Protein AF-A0A424ICK7-F1 (afdb_monomer_lite)

Foldseek 3Di:
DDDDDDDDDDDDDDDDDDDDDDDDDDDDDDPDDDPPDPPPPPDDPDPPPVNDDFFEDLEAEACQALLVVLQQHHAALLNVLCQLQFHWDADLVGDTDTDPHHGQEYEHAHALVLGNVLVLCQDCPHPSVPPPLSVVNHCCNVPPDNDPVSSVVSNVSVVVVVVVVVVCVVVVVDDPVSSQVSSLVSLVVSLVSQVVSDDPPRYHYWSWYKAAQDPDWQALRWIKIKTKPHSPPDDSGDDHNVNPSFPVVVLVVQVVVVVVVIHIAIETELCQRNNCPNPDCAGPVRHGDDPVNVVSCCRHHVHYAQDDPVGGSAAACVRVVPDPPRD

Structure (mmCIF, N/CA/C/O backbone):
data_AF-A0A424ICK7-F1
#
_entry.id   AF-A0A424ICK7-F1
#
loop_
_atom_site.group_PDB
_atom_site.id
_atom_site.type_symbol
_atom_site.label_atom_id
_atom_site.label_alt_id
_atom_site.label_comp_id
_atom_site.label_asym_id
_atom_site.label_entity_id
_atom_site.label_seq_id
_atom_site.pdbx_PDB_ins_code
_atom_site.Cartn_x
_atom_site.Cartn_y
_atom_site.Cartn_z
_atom_site.occupancy
_atom_site.B_iso_or_equiv
_atom_site.auth_seq_id
_atom_site.auth_comp_id
_atom_site.auth_asym_id
_atom_site.auth_atom_id
_atom_site.pdbx_PDB_model_num
ATOM 1 N N . MET A 1 1 ? 65.323 -25.012 28.070 1.00 39.38 1 MET A N 1
ATOM 2 C CA . MET A 1 1 ? 65.270 -23.562 27.770 1.00 39.38 1 MET A CA 1
ATOM 3 C C . MET A 1 1 ? 63.864 -23.075 28.111 1.00 39.38 1 MET A C 1
ATOM 5 O O . MET A 1 1 ? 62.924 -23.820 27.885 1.00 39.38 1 MET A O 1
ATOM 9 N N . LYS A 1 2 ? 63.762 -21.932 28.795 1.00 36.44 2 LYS A N 1
ATOM 10 C CA . LYS A 1 2 ? 62.677 -21.495 29.701 1.00 36.44 2 LYS A CA 1
ATOM 11 C C . LYS A 1 2 ? 61.232 -21.611 29.167 1.00 36.44 2 LYS A C 1
ATOM 13 O O . LYS A 1 2 ? 60.912 -21.057 28.122 1.00 36.44 2 LYS A O 1
ATOM 18 N N . ILE A 1 3 ? 60.374 -22.240 29.975 1.00 38.91 3 ILE A N 1
ATOM 19 C CA . ILE A 1 3 ? 58.904 -22.230 29.898 1.00 38.91 3 ILE A CA 1
ATOM 20 C C . ILE A 1 3 ? 58.416 -20.848 30.365 1.00 38.91 3 ILE A C 1
ATOM 22 O O . ILE A 1 3 ? 58.808 -20.398 31.442 1.00 38.91 3 ILE A O 1
ATOM 26 N N . LYS A 1 4 ? 57.599 -20.154 29.563 1.00 41.22 4 LYS A N 1
ATOM 27 C CA . LYS A 1 4 ? 56.934 -18.901 29.960 1.00 41.22 4 LYS A CA 1
ATOM 28 C C . LYS A 1 4 ? 55.481 -19.200 30.340 1.00 41.22 4 LYS A C 1
ATOM 30 O O . LYS A 1 4 ? 54.669 -19.502 29.474 1.00 41.22 4 LYS A O 1
ATOM 35 N N . ASN A 1 5 ? 55.188 -19.103 31.636 1.00 39.94 5 ASN A N 1
ATOM 36 C CA . ASN A 1 5 ? 53.834 -19.024 32.182 1.00 39.94 5 ASN A CA 1
ATOM 37 C C . ASN A 1 5 ? 53.220 -17.668 31.810 1.00 39.94 5 ASN A C 1
ATOM 39 O O . ASN A 1 5 ? 53.749 -16.635 32.219 1.00 39.94 5 ASN A O 1
ATOM 43 N N . ASN A 1 6 ? 52.090 -17.671 31.105 1.00 42.38 6 ASN A N 1
ATOM 44 C CA . ASN A 1 6 ? 51.217 -16.503 31.026 1.00 42.38 6 ASN A CA 1
ATOM 45 C C . ASN A 1 6 ? 50.204 -16.588 32.172 1.00 42.38 6 ASN A C 1
ATOM 47 O O . ASN A 1 6 ? 49.378 -17.496 32.229 1.00 42.38 6 ASN A O 1
ATOM 51 N N . LEU A 1 7 ? 50.342 -15.662 33.117 1.00 40.91 7 LEU A N 1
ATOM 52 C CA . LEU A 1 7 ? 49.515 -15.515 34.306 1.00 40.91 7 LEU A CA 1
ATOM 53 C C . LEU A 1 7 ? 48.157 -14.911 33.907 1.00 40.91 7 LEU A C 1
ATOM 55 O O . LEU A 1 7 ? 48.094 -13.777 33.440 1.00 40.91 7 LEU A O 1
ATOM 59 N N . LEU A 1 8 ? 47.083 -15.679 34.087 1.00 36.16 8 LEU A N 1
ATOM 60 C CA . LEU A 1 8 ? 45.698 -15.229 33.956 1.00 36.16 8 LEU A CA 1
ATOM 61 C C . LEU A 1 8 ? 45.340 -14.384 35.192 1.00 36.16 8 LEU A C 1
ATOM 63 O O . LEU A 1 8 ? 45.237 -14.917 36.296 1.00 36.16 8 LEU A O 1
ATOM 67 N N . VAL A 1 9 ? 45.177 -13.071 35.024 1.00 37.75 9 VAL A N 1
ATOM 68 C CA . VAL A 1 9 ? 44.693 -12.173 36.084 1.00 37.75 9 VAL A CA 1
ATOM 69 C C . VAL A 1 9 ? 43.166 -12.175 36.056 1.00 37.75 9 VAL A C 1
ATOM 71 O O . VAL A 1 9 ? 42.555 -11.657 35.125 1.00 37.75 9 VAL A O 1
ATOM 74 N N . VAL A 1 10 ? 42.551 -12.776 37.074 1.00 36.19 10 VAL A N 1
ATOM 75 C CA . VAL A 1 10 ? 41.107 -12.711 37.328 1.00 36.19 10 VAL A CA 1
ATOM 76 C C . VAL A 1 10 ? 40.825 -11.425 38.103 1.00 36.19 10 VAL A C 1
ATOM 78 O O . VAL A 1 10 ? 41.270 -11.275 39.239 1.00 36.19 10 VAL A O 1
ATOM 81 N N . PHE A 1 11 ? 40.102 -10.488 37.490 1.00 36.91 11 PHE A N 1
ATOM 82 C CA . PHE A 1 11 ? 39.589 -9.300 38.172 1.00 36.91 11 PHE A CA 1
ATOM 83 C C . PHE A 1 11 ? 38.277 -9.661 38.881 1.00 36.91 11 PHE A C 1
ATOM 85 O O . PHE A 1 11 ? 37.274 -9.956 38.235 1.00 36.91 11 PHE A O 1
ATOM 92 N N . VAL A 1 12 ? 38.293 -9.647 40.213 1.00 37.44 12 VAL A N 1
ATOM 93 C CA . VAL A 1 12 ? 37.092 -9.747 41.052 1.00 37.44 12 VAL A CA 1
ATOM 94 C C . VAL A 1 12 ? 36.591 -8.325 41.298 1.00 37.44 12 VAL A C 1
ATOM 96 O O . VAL A 1 12 ? 37.220 -7.562 42.028 1.00 37.44 12 VAL A O 1
ATOM 99 N N . LEU A 1 13 ? 35.479 -7.953 40.664 1.00 36.75 13 LEU A N 1
ATOM 100 C CA . LEU A 1 13 ? 34.773 -6.700 40.933 1.00 36.75 13 LEU A CA 1
ATOM 101 C C . LEU A 1 13 ? 33.793 -6.917 42.091 1.00 36.75 13 LEU A C 1
ATOM 103 O O . LEU A 1 13 ? 32.803 -7.634 41.964 1.00 36.75 13 LEU A O 1
ATOM 107 N N . ILE A 1 14 ? 34.101 -6.300 43.230 1.00 39.59 14 ILE A N 1
ATOM 108 C CA . ILE A 1 14 ? 33.223 -6.200 44.397 1.00 39.59 14 ILE A CA 1
ATOM 109 C C . ILE A 1 14 ? 32.261 -5.039 44.136 1.00 39.59 14 ILE A C 1
ATOM 111 O O . ILE A 1 14 ? 32.692 -3.890 44.053 1.00 39.59 14 ILE A O 1
ATOM 115 N N . VAL A 1 15 ? 30.966 -5.326 44.003 1.00 42.22 15 VAL A N 1
ATOM 116 C CA . VAL A 1 15 ? 29.931 -4.290 43.903 1.00 42.22 15 VAL A CA 1
ATOM 117 C C . VAL A 1 15 ? 29.523 -3.891 45.320 1.00 42.22 15 VAL A C 1
ATOM 119 O O . VAL A 1 15 ? 28.854 -4.646 46.023 1.00 42.22 15 VAL A O 1
ATOM 122 N N . ALA A 1 16 ? 29.968 -2.713 45.756 1.00 37.50 16 ALA A N 1
ATOM 123 C CA . ALA A 1 16 ? 29.470 -2.057 46.956 1.00 37.50 16 ALA A CA 1
ATOM 124 C C . ALA A 1 16 ? 28.160 -1.329 46.613 1.00 37.50 16 ALA A C 1
ATOM 126 O O . ALA A 1 16 ? 28.131 -0.458 45.748 1.00 37.50 16 ALA A O 1
ATOM 127 N N . SER A 1 17 ? 27.075 -1.716 47.282 1.00 32.44 17 SER A N 1
ATOM 128 C CA . SER A 1 17 ? 25.769 -1.065 47.194 1.00 32.44 17 SER A CA 1
ATOM 129 C C . SER A 1 17 ? 25.775 0.208 48.042 1.00 32.44 17 SER A C 1
ATOM 131 O O . SER A 1 17 ? 25.800 0.120 49.269 1.00 32.44 17 SER A O 1
ATOM 133 N N . CYS A 1 18 ? 25.717 1.377 47.405 1.00 35.84 18 CYS A N 1
ATOM 134 C CA . CYS A 1 18 ? 25.368 2.635 48.067 1.00 35.84 18 CYS A CA 1
ATOM 135 C C . CYS A 1 18 ? 23.914 2.981 47.728 1.00 35.84 18 CYS A C 1
ATOM 137 O O . CYS A 1 18 ? 23.568 3.147 46.561 1.00 35.84 18 CYS A O 1
ATOM 139 N N . SER A 1 19 ? 23.062 3.049 48.753 1.00 34.00 19 SER A N 1
ATOM 140 C CA . SER A 1 19 ? 21.693 3.551 48.650 1.00 34.00 19 SER A CA 1
ATOM 141 C C . SER A 1 19 ? 21.710 5.077 48.605 1.00 34.00 19 SER A C 1
ATOM 143 O O . SER A 1 19 ? 22.172 5.689 49.571 1.00 34.00 19 SER A O 1
ATOM 145 N N . ASP A 1 20 ? 21.163 5.687 47.555 1.00 35.91 20 ASP A N 1
ATOM 146 C CA . ASP A 1 20 ? 20.923 7.129 47.541 1.00 35.91 20 ASP A CA 1
ATOM 147 C C . ASP A 1 20 ? 19.488 7.451 47.957 1.00 35.91 20 ASP A C 1
ATOM 149 O O . ASP A 1 20 ? 18.504 6.887 47.477 1.00 35.91 20 ASP A O 1
ATOM 153 N N . SER A 1 21 ? 19.401 8.354 48.928 1.00 37.47 21 SER A N 1
ATOM 154 C CA . SER A 1 21 ? 18.178 8.819 49.561 1.00 37.47 21 SER A CA 1
ATOM 155 C C . SER A 1 21 ? 17.401 9.770 48.648 1.00 37.47 21 SER A C 1
ATOM 157 O O . SER A 1 21 ? 17.926 10.801 48.227 1.00 37.47 21 SER A O 1
ATOM 159 N N . ASN A 1 22 ? 16.130 9.449 48.408 1.00 36.81 22 ASN A N 1
ATOM 160 C CA . ASN A 1 22 ? 15.176 10.278 47.675 1.00 36.81 22 ASN A CA 1
ATOM 161 C C . ASN A 1 22 ? 14.929 11.619 48.389 1.00 36.81 22 ASN A C 1
ATOM 163 O O . ASN A 1 22 ? 14.428 11.651 49.514 1.00 36.81 22 ASN A O 1
ATOM 167 N N . LYS A 1 23 ? 15.205 12.730 47.701 1.00 38.91 23 LYS A N 1
ATOM 168 C CA . LYS A 1 23 ? 14.632 14.051 47.993 1.00 38.91 23 LYS A CA 1
ATOM 169 C C . LYS A 1 23 ? 14.028 14.615 46.711 1.00 38.91 23 LYS A C 1
ATOM 171 O O . LYS A 1 23 ? 14.680 15.358 45.987 1.00 38.91 23 LYS A O 1
ATOM 176 N N . SER A 1 24 ? 12.779 14.257 46.442 1.00 36.19 24 SER A N 1
ATOM 177 C CA . SER A 1 24 ? 11.938 14.958 45.477 1.00 36.19 24 SER A CA 1
ATOM 178 C C . SER A 1 24 ? 11.229 16.117 46.181 1.00 36.19 24 SER A C 1
ATOM 180 O O . SER A 1 24 ? 10.470 15.936 47.131 1.00 36.19 24 SER A O 1
ATOM 182 N N . THR A 1 25 ? 11.515 17.336 45.736 1.00 36.09 25 THR A N 1
ATOM 183 C CA . THR A 1 25 ? 10.742 18.537 46.057 1.00 36.09 25 THR A CA 1
ATOM 184 C C . THR A 1 25 ? 9.522 18.588 45.143 1.00 36.09 25 THR A C 1
ATOM 186 O O . THR A 1 25 ? 9.675 18.696 43.928 1.00 36.09 25 THR A O 1
ATOM 189 N N . ASN A 1 26 ? 8.322 18.513 45.720 1.00 36.62 26 ASN A N 1
ATOM 190 C CA . ASN A 1 26 ? 7.069 18.744 45.003 1.00 36.62 26 ASN A CA 1
ATOM 191 C C . ASN A 1 26 ? 6.997 20.216 44.572 1.00 36.62 26 ASN A C 1
ATOM 193 O O . ASN A 1 26 ? 6.978 21.108 45.419 1.00 36.62 26 ASN A O 1
ATOM 197 N N . LEU A 1 27 ? 6.961 20.464 43.265 1.00 37.69 27 LEU A N 1
ATOM 198 C CA . LEU A 1 27 ? 6.540 21.743 42.702 1.00 37.69 27 LEU A CA 1
ATOM 199 C C . LEU A 1 27 ? 5.016 21.696 42.555 1.00 37.69 27 LEU A C 1
ATOM 201 O O . LEU A 1 27 ? 4.496 20.975 41.706 1.00 37.69 27 LEU A O 1
ATOM 205 N N . GLU A 1 28 ? 4.303 22.437 43.401 1.00 39.44 28 GLU A N 1
ATOM 206 C CA . GLU A 1 28 ? 2.875 22.697 43.214 1.00 39.44 28 GLU A CA 1
ATOM 207 C C . GLU A 1 28 ? 2.697 23.624 42.005 1.00 39.44 28 GLU A C 1
ATOM 209 O O . GLU A 1 28 ? 2.969 24.823 42.068 1.00 39.44 28 GLU A O 1
ATOM 214 N N . VAL A 1 29 ? 2.249 23.063 40.883 1.00 40.78 29 VAL A N 1
ATOM 215 C CA . VAL A 1 29 ? 1.735 23.847 39.758 1.00 40.78 29 VAL A CA 1
ATOM 216 C C . VAL A 1 29 ? 0.250 24.085 40.019 1.00 40.78 29 VAL A C 1
ATOM 218 O O . VAL A 1 29 ? -0.554 23.155 39.983 1.00 40.78 29 VAL A O 1
ATOM 221 N N . SER A 1 30 ? -0.104 25.336 40.321 1.00 40.28 30 SER A N 1
ATOM 222 C CA . SER A 1 30 ? -1.492 25.784 40.466 1.00 40.28 30 SER A CA 1
ATOM 223 C C . SER A 1 30 ? -2.245 25.575 39.149 1.00 40.28 30 SER A C 1
ATOM 225 O O . SER A 1 30 ? -1.931 26.196 38.136 1.00 40.28 30 SER A O 1
ATOM 227 N N . LEU A 1 31 ? -3.225 24.673 39.168 1.00 49.03 31 LEU A N 1
ATOM 228 C CA . LEU A 1 31 ? -4.022 24.227 38.020 1.00 49.03 31 LEU A CA 1
ATOM 229 C C . LEU A 1 31 ? -5.387 24.930 37.954 1.00 49.03 31 LEU A C 1
ATOM 231 O O . LEU A 1 31 ? -6.380 24.328 37.548 1.00 49.03 31 LEU A O 1
ATOM 235 N N . HIS A 1 32 ? -5.494 26.172 38.419 1.00 53.97 32 HIS A N 1
ATOM 236 C CA . HIS A 1 32 ? -6.759 26.908 38.402 1.00 53.97 32 HIS A CA 1
ATOM 237 C C . HIS A 1 32 ? -6.629 28.150 37.519 1.00 53.97 32 HIS A C 1
ATOM 239 O O . HIS A 1 32 ? -5.689 28.920 37.688 1.00 53.97 32 HIS A O 1
ATOM 245 N N . ASP A 1 33 ? -7.568 28.257 36.567 1.00 53.75 33 ASP A N 1
ATOM 246 C CA . ASP A 1 33 ? -7.947 29.437 35.761 1.00 53.75 33 ASP A CA 1
ATOM 247 C C . ASP A 1 33 ? -7.848 29.304 34.228 1.00 53.75 33 ASP A C 1
ATOM 249 O O . ASP A 1 33 ? -7.747 30.304 33.517 1.00 53.75 33 ASP A O 1
ATOM 253 N N . LYS A 1 34 ? -7.989 28.094 33.666 1.00 51.69 34 LYS A N 1
ATOM 254 C CA . LYS A 1 34 ? -8.468 27.956 32.276 1.00 51.69 34 LYS A CA 1
ATOM 255 C C . LYS A 1 34 ? -9.843 27.282 32.261 1.00 51.69 34 LYS A C 1
ATOM 257 O O . LYS A 1 34 ? -9.965 26.201 32.838 1.00 51.69 34 LYS A O 1
ATOM 262 N N . PRO A 1 35 ? -10.880 27.889 31.648 1.00 49.84 35 PRO A N 1
ATOM 263 C CA . PRO A 1 35 ? -12.152 27.207 31.462 1.00 49.84 35 PRO A CA 1
ATOM 264 C C . PRO A 1 35 ? -11.903 25.947 30.630 1.00 49.84 35 PRO A C 1
ATOM 266 O O . PRO A 1 35 ? -11.257 26.008 29.584 1.00 49.84 35 PRO A O 1
ATOM 269 N N . LEU A 1 36 ? -12.366 24.805 31.140 1.00 51.16 36 LEU A N 1
ATOM 270 C CA . LEU A 1 36 ? -12.322 23.532 30.433 1.00 51.16 36 LEU A CA 1
ATOM 271 C C . LEU A 1 36 ? -13.097 23.709 29.125 1.00 51.16 36 LEU A C 1
ATOM 273 O O . LEU A 1 36 ? -14.306 23.939 29.155 1.00 51.16 36 LEU A O 1
ATOM 277 N N . LEU A 1 37 ? -12.393 23.645 27.993 1.00 49.53 37 LEU A N 1
ATOM 278 C CA . LEU A 1 37 ? -13.026 23.474 26.691 1.00 49.53 37 LEU A CA 1
ATOM 279 C C . LEU A 1 37 ? -13.881 22.211 26.780 1.00 49.53 37 LEU A C 1
ATOM 281 O O . LEU A 1 37 ? -13.397 21.140 27.151 1.00 49.53 37 LEU A O 1
ATOM 285 N N . GLU A 1 38 ? -15.173 22.366 26.516 1.00 47.38 38 GLU A N 1
ATOM 286 C CA . GLU A 1 38 ? -16.125 21.268 26.483 1.00 47.38 38 GLU A CA 1
ATOM 287 C C . GLU A 1 38 ? -15.804 20.436 25.234 1.00 47.38 38 GLU A C 1
ATOM 289 O O . GLU A 1 38 ? -16.334 20.667 24.150 1.00 47.38 38 GLU A O 1
ATOM 294 N N . VAL A 1 39 ? -14.843 19.516 25.359 1.00 51.53 39 VAL A N 1
ATOM 295 C CA . VAL A 1 39 ? -14.507 18.574 24.291 1.00 51.53 39 VAL A CA 1
ATOM 296 C C . VAL A 1 39 ? -15.761 17.750 24.037 1.00 51.53 39 VAL A C 1
ATOM 298 O O . VAL A 1 39 ? -16.196 16.986 24.902 1.00 51.53 39 VAL A O 1
ATOM 301 N N . GLN A 1 40 ? -16.364 17.917 22.859 1.00 51.50 40 GLN A N 1
ATOM 302 C CA . GLN A 1 40 ? -17.452 17.058 22.412 1.00 51.50 40 GLN A CA 1
ATOM 303 C C . GLN A 1 40 ? -16.910 15.629 22.353 1.00 51.50 40 GLN A C 1
ATOM 305 O O . GLN A 1 40 ? -16.173 15.262 21.438 1.00 51.50 40 GLN A O 1
ATOM 310 N N . ILE A 1 41 ? -17.240 14.824 23.365 1.00 52.34 41 ILE A N 1
ATOM 311 C CA . ILE A 1 41 ? -16.900 13.406 23.389 1.00 52.34 41 ILE A CA 1
ATOM 312 C C . ILE A 1 41 ? -17.650 12.776 22.219 1.00 52.34 41 ILE A C 1
ATOM 314 O O . ILE A 1 41 ? -18.863 12.570 22.293 1.00 52.34 41 ILE A O 1
ATOM 318 N N . GLN A 1 42 ? -16.929 12.498 21.132 1.00 60.69 42 GLN A N 1
ATOM 319 C CA . GLN A 1 42 ? -17.469 11.730 20.021 1.00 60.69 42 GLN A CA 1
ATOM 320 C C . GLN A 1 42 ? -17.972 10.397 20.593 1.00 60.69 42 GLN A C 1
ATOM 322 O O . GLN A 1 42 ? -17.205 9.689 21.259 1.00 60.69 42 GLN A O 1
ATOM 327 N N . PRO A 1 43 ? -19.265 10.064 20.431 1.00 57.81 43 PRO A N 1
ATOM 328 C CA . PRO A 1 43 ? -19.815 8.860 21.023 1.00 57.81 43 PRO A CA 1
ATOM 329 C C . PRO A 1 43 ? -19.068 7.649 20.467 1.00 57.81 43 PRO A C 1
ATOM 331 O O . PRO A 1 43 ? -19.034 7.419 19.259 1.00 57.81 43 PRO A O 1
ATOM 334 N N . ARG A 1 44 ? -18.465 6.859 21.366 1.00 58.06 44 ARG A N 1
ATOM 335 C CA . ARG A 1 44 ? -17.869 5.570 21.006 1.00 58.06 44 ARG A CA 1
ATOM 336 C C . ARG A 1 44 ? -18.934 4.751 20.277 1.00 58.06 44 ARG A C 1
ATOM 338 O O . ARG A 1 44 ? -20.058 4.635 20.772 1.00 58.06 44 ARG A O 1
ATOM 345 N N . ALA A 1 45 ? -18.571 4.174 19.131 1.00 68.00 45 ALA A N 1
ATOM 346 C CA . ALA A 1 45 ? -19.454 3.270 18.406 1.00 68.00 45 ALA A CA 1
ATOM 347 C C . ALA A 1 45 ? -20.020 2.209 19.364 1.00 68.00 45 ALA A C 1
ATOM 349 O O . ALA A 1 45 ? -19.310 1.700 20.239 1.00 68.00 45 ALA A O 1
ATOM 350 N N . LEU A 1 46 ? -21.313 1.905 19.223 1.00 73.00 46 LEU A N 1
ATOM 351 C CA . LEU A 1 46 ? -21.960 0.912 20.073 1.00 73.00 46 LEU A CA 1
ATOM 352 C C . LEU A 1 46 ? -21.196 -0.420 19.970 1.00 73.00 46 LEU A C 1
ATOM 354 O O . LEU A 1 46 ? -20.848 -0.830 18.859 1.00 73.00 46 LEU A O 1
ATOM 358 N N . PRO A 1 47 ? -20.924 -1.102 21.099 1.00 74.44 47 PRO A N 1
ATOM 359 C CA . PRO A 1 47 ? -20.263 -2.400 21.069 1.00 74.44 47 PRO A CA 1
ATOM 360 C C . PRO A 1 47 ? -21.016 -3.367 20.156 1.00 74.44 47 PRO A C 1
ATOM 362 O O . PRO A 1 47 ? -22.248 -3.365 20.155 1.00 74.44 47 PRO A O 1
ATOM 365 N N . ASN A 1 48 ? -20.286 -4.222 19.429 1.00 77.56 48 ASN A N 1
ATOM 366 C CA . ASN A 1 48 ? -20.893 -5.284 18.628 1.00 77.56 48 ASN A CA 1
ATOM 367 C C . ASN A 1 48 ? -21.862 -6.093 19.517 1.00 77.56 48 ASN A C 1
ATOM 369 O O . ASN A 1 48 ? -21.391 -6.790 20.424 1.00 77.56 48 ASN A O 1
ATOM 373 N N . PRO A 1 49 ? -23.190 -6.031 19.289 1.00 82.12 49 PRO A N 1
ATOM 374 C CA . PRO A 1 49 ? -24.171 -6.648 20.182 1.00 82.12 49 PRO A CA 1
ATOM 375 C C . PRO A 1 49 ? -24.023 -8.173 20.229 1.00 82.12 49 PRO A C 1
ATOM 377 O O . PRO A 1 49 ? -24.346 -8.795 21.239 1.00 82.12 49 PRO A O 1
ATOM 380 N N . ASN A 1 50 ? -23.462 -8.758 19.169 1.00 85.06 50 ASN A N 1
ATOM 381 C CA . ASN A 1 50 ? -23.219 -10.191 19.050 1.00 85.06 50 ASN A CA 1
ATOM 382 C C . ASN A 1 50 ? -21.874 -10.616 19.654 1.00 85.06 50 ASN A C 1
ATOM 384 O O . ASN A 1 50 ? -21.617 -11.808 19.782 1.00 85.06 50 ASN A O 1
ATOM 388 N N . LYS A 1 51 ? -21.009 -9.656 20.022 1.00 86.38 51 LYS A N 1
ATOM 389 C CA . LYS A 1 51 ? -19.639 -9.896 20.511 1.00 86.38 51 LYS A CA 1
ATOM 390 C C . LYS A 1 51 ? -18.810 -10.799 19.584 1.00 86.38 51 LYS A C 1
ATOM 392 O O . LYS A 1 51 ? -17.915 -11.501 20.049 1.00 86.38 51 LYS A O 1
ATOM 397 N N . ASN A 1 52 ? -19.097 -10.771 18.281 1.00 86.31 52 ASN A N 1
ATOM 398 C CA . ASN A 1 52 ? -18.287 -11.470 17.287 1.00 86.31 52 ASN A CA 1
ATOM 399 C C . ASN A 1 52 ? -16.919 -10.787 17.193 1.00 86.31 52 ASN A C 1
ATOM 401 O O . ASN A 1 52 ? -16.850 -9.555 17.119 1.00 86.31 52 ASN A O 1
ATOM 405 N N . ALA A 1 53 ? -15.862 -11.594 17.177 1.00 91.56 53 ALA A N 1
ATOM 406 C CA . ALA A 1 53 ? -14.536 -11.168 16.758 1.00 91.56 53 ALA A CA 1
ATOM 407 C C . ALA A 1 53 ? -14.404 -11.405 15.251 1.00 91.56 53 ALA A C 1
ATOM 409 O O . ALA A 1 53 ? -14.840 -12.449 14.768 1.00 91.56 53 ALA A O 1
ATOM 410 N N . TYR A 1 54 ? -13.813 -10.443 14.550 1.00 93.00 54 TYR A N 1
ATOM 411 C CA . TYR A 1 54 ? -13.504 -10.543 13.129 1.00 93.00 54 TYR A CA 1
ATOM 412 C C . TYR A 1 54 ? -11.989 -10.515 12.949 1.00 93.00 54 TYR A C 1
ATOM 414 O O . TYR A 1 54 ? -11.299 -9.763 13.641 1.00 93.00 54 TYR A O 1
ATOM 422 N N . TYR A 1 55 ? -11.490 -11.323 12.025 1.00 95.56 55 TYR A N 1
ATOM 423 C CA . TYR A 1 55 ? -10.075 -11.502 11.743 1.00 95.56 55 TYR A CA 1
ATOM 424 C C . TYR A 1 55 ? -9.799 -11.159 10.288 1.00 95.56 55 TYR A C 1
ATOM 426 O O . TYR A 1 55 ? -10.482 -11.632 9.384 1.00 95.56 55 TYR A O 1
ATOM 434 N N . GLY A 1 56 ? -8.774 -10.356 10.054 1.00 96.12 56 GLY A N 1
ATOM 435 C CA . GLY A 1 56 ? -8.425 -9.902 8.722 1.00 96.12 56 GLY A CA 1
ATOM 436 C C . GLY A 1 56 ? -7.048 -9.272 8.689 1.00 96.12 56 GLY A C 1
ATOM 437 O O . GLY A 1 56 ? -6.381 -9.177 9.719 1.00 96.12 56 GLY A O 1
ATOM 438 N N . ASP A 1 57 ? -6.646 -8.863 7.495 1.00 96.50 57 ASP A N 1
ATOM 439 C CA . ASP A 1 57 ? -5.356 -8.233 7.232 1.00 96.50 57 ASP A CA 1
ATOM 440 C C . ASP A 1 57 ? -5.585 -6.914 6.489 1.00 96.50 57 ASP A C 1
ATOM 442 O O . ASP A 1 57 ? -6.410 -6.848 5.574 1.00 96.50 57 ASP A O 1
ATOM 446 N N . LEU A 1 58 ? -4.891 -5.863 6.915 1.00 97.19 58 LEU A N 1
ATOM 447 C CA . LEU A 1 58 ? -4.986 -4.520 6.342 1.00 97.19 58 LEU A CA 1
ATOM 448 C C . LEU A 1 58 ? -3.646 -4.040 5.778 1.00 97.19 58 LEU A C 1
ATOM 450 O O . LEU A 1 58 ? -3.517 -2.853 5.496 1.00 97.19 58 LEU A O 1
ATOM 454 N N . HIS A 1 59 ? -2.661 -4.932 5.646 1.00 97.25 59 HIS A N 1
ATOM 455 C CA . HIS A 1 59 ? -1.330 -4.600 5.159 1.00 97.25 59 HIS A CA 1
ATOM 456 C C . HIS A 1 59 ? -0.788 -5.716 4.259 1.00 97.25 59 HIS A C 1
ATOM 458 O O . HIS A 1 59 ? -0.024 -6.589 4.672 1.00 97.25 59 HIS A O 1
ATOM 464 N N . VAL A 1 60 ? -1.191 -5.688 2.989 1.00 96.81 60 VAL A N 1
ATOM 465 C CA . VAL A 1 60 ? -0.913 -6.766 2.033 1.00 96.81 60 VAL A CA 1
ATOM 466 C C . VAL A 1 60 ? -0.441 -6.188 0.715 1.00 96.81 60 VAL A C 1
ATOM 468 O O . VAL A 1 60 ? -1.154 -5.426 0.071 1.00 96.81 60 VAL A O 1
ATOM 471 N N . HIS A 1 61 ? 0.747 -6.597 0.283 1.00 97.12 61 HIS A N 1
ATOM 472 C CA . HIS A 1 61 ? 1.313 -6.180 -0.995 1.00 97.12 61 HIS A CA 1
ATOM 473 C C . HIS A 1 61 ? 1.183 -7.309 -2.023 1.00 97.12 61 HIS A C 1
ATOM 475 O O . HIS A 1 61 ? 1.288 -8.496 -1.705 1.00 97.12 61 HIS A O 1
ATOM 481 N N . THR A 1 62 ? 0.977 -6.923 -3.273 1.00 97.62 62 THR A N 1
ATOM 482 C CA . THR A 1 62 ? 0.800 -7.777 -4.446 1.00 97.62 62 THR A CA 1
ATOM 483 C C . THR A 1 62 ? 1.920 -7.516 -5.451 1.00 97.62 62 THR A C 1
ATOM 485 O O . THR A 1 62 ? 2.869 -6.777 -5.183 1.00 97.62 62 THR A O 1
ATOM 488 N N . GLU A 1 63 ? 1.835 -8.106 -6.641 1.00 96.25 63 GLU A N 1
ATOM 489 C CA . GLU A 1 63 ? 2.758 -7.795 -7.739 1.00 96.25 63 GLU A CA 1
ATOM 490 C C . GLU A 1 63 ? 2.747 -6.314 -8.173 1.00 96.25 63 GLU A C 1
ATOM 492 O O . GLU A 1 63 ? 3.649 -5.881 -8.889 1.00 96.25 63 GLU A O 1
ATOM 497 N N . ASN A 1 64 ? 1.748 -5.529 -7.757 1.00 97.69 64 ASN A N 1
ATOM 498 C CA . ASN A 1 64 ? 1.672 -4.106 -8.074 1.00 97.69 64 ASN A CA 1
ATOM 499 C C . ASN A 1 64 ? 2.562 -3.248 -7.165 1.00 97.69 64 ASN A C 1
ATOM 501 O O . ASN A 1 64 ? 2.862 -2.107 -7.518 1.00 97.69 64 ASN A O 1
ATOM 505 N N . SER A 1 65 ? 3.012 -3.765 -6.022 1.00 95.56 65 SER A N 1
ATOM 506 C CA . SER A 1 65 ? 3.945 -3.048 -5.160 1.00 95.56 65 SER A CA 1
ATOM 507 C C . SER A 1 65 ? 5.391 -3.310 -5.572 1.00 95.56 65 SER A C 1
ATOM 509 O O . SER A 1 65 ? 5.805 -4.456 -5.752 1.00 95.56 65 SER A O 1
ATOM 511 N N . PHE A 1 66 ? 6.199 -2.255 -5.690 1.00 91.19 66 PHE A N 1
ATOM 512 C CA . PHE A 1 66 ? 7.591 -2.374 -6.143 1.00 91.19 66 PHE A CA 1
ATOM 513 C C . PHE A 1 66 ? 8.446 -3.275 -5.229 1.00 91.19 66 PHE A C 1
ATOM 515 O O . PHE A 1 66 ? 9.303 -4.031 -5.694 1.00 91.19 66 PHE A O 1
ATOM 522 N N . ASP A 1 67 ? 8.217 -3.226 -3.919 1.00 89.00 67 ASP A N 1
ATOM 523 C CA . ASP A 1 67 ? 8.979 -3.986 -2.933 1.00 89.00 67 ASP A CA 1
ATOM 524 C C . ASP A 1 67 ? 8.614 -5.474 -3.018 1.00 89.00 67 ASP A C 1
ATOM 526 O O . ASP A 1 67 ? 9.482 -6.333 -3.173 1.00 89.00 67 ASP A O 1
ATOM 530 N N . ALA A 1 68 ? 7.322 -5.788 -3.038 1.00 91.94 68 ALA A N 1
ATOM 531 C CA . ALA A 1 68 ? 6.815 -7.141 -3.174 1.00 91.94 68 ALA A CA 1
ATOM 532 C C . ALA A 1 68 ? 7.200 -7.754 -4.525 1.00 91.94 68 ALA A C 1
ATOM 534 O O . ALA A 1 68 ? 7.604 -8.922 -4.570 1.00 91.94 68 ALA A O 1
ATOM 535 N N . TYR A 1 69 ? 7.163 -6.975 -5.610 1.00 92.56 69 TYR A N 1
ATOM 536 C CA . TYR A 1 69 ? 7.586 -7.425 -6.933 1.00 92.56 69 TYR A CA 1
ATOM 537 C C . TYR A 1 69 ? 9.077 -7.794 -6.951 1.00 92.56 69 TYR A C 1
ATOM 539 O O . TYR A 1 69 ? 9.449 -8.876 -7.422 1.00 92.56 69 TYR A O 1
ATOM 547 N N . THR A 1 70 ? 9.949 -6.972 -6.349 1.00 88.75 70 THR A N 1
ATOM 548 C CA . THR A 1 70 ? 11.375 -7.324 -6.195 1.00 88.75 70 THR A CA 1
ATOM 549 C C . THR A 1 70 ? 11.595 -8.532 -5.278 1.00 88.75 70 THR A C 1
ATOM 551 O O . THR A 1 70 ? 12.512 -9.313 -5.542 1.00 88.75 70 THR A O 1
ATOM 554 N N . PHE A 1 71 ? 10.728 -8.785 -4.290 1.00 87.12 71 PHE A N 1
ATOM 555 C CA . PHE A 1 71 ? 10.723 -10.027 -3.496 1.00 87.12 71 PHE A CA 1
ATOM 556 C C . PHE A 1 71 ? 10.235 -11.272 -4.256 1.00 87.12 71 PHE A C 1
ATOM 558 O O . PHE A 1 71 ? 10.382 -12.384 -3.753 1.00 87.12 71 PHE A O 1
ATOM 565 N N . GLY A 1 72 ? 9.727 -11.118 -5.481 1.00 88.94 72 GLY A N 1
ATOM 566 C CA . GLY A 1 72 ? 9.273 -12.232 -6.315 1.00 88.94 72 GLY A CA 1
ATOM 567 C C . GLY A 1 72 ? 7.768 -12.469 -6.276 1.00 88.94 72 GLY A C 1
ATOM 568 O O . GLY A 1 72 ? 7.315 -13.495 -6.768 1.00 88.94 72 GLY A O 1
ATOM 569 N N . THR A 1 73 ? 6.991 -11.556 -5.693 1.00 91.38 73 THR A N 1
ATOM 570 C CA . THR A 1 73 ? 5.530 -11.674 -5.642 1.00 91.38 73 THR A CA 1
ATOM 571 C C . THR A 1 73 ? 4.944 -11.615 -7.049 1.00 91.38 73 THR A C 1
ATOM 573 O O . THR A 1 73 ? 5.223 -10.687 -7.805 1.00 91.38 73 THR A O 1
ATOM 576 N N . ILE A 1 74 ? 4.126 -12.618 -7.375 1.00 92.56 74 ILE A N 1
ATOM 577 C CA . ILE A 1 74 ? 3.401 -12.754 -8.652 1.00 92.56 74 ILE A CA 1
ATOM 578 C C . ILE A 1 74 ? 1.881 -12.692 -8.477 1.00 92.56 74 ILE A C 1
ATOM 580 O O . ILE A 1 74 ? 1.140 -12.736 -9.451 1.00 92.56 74 ILE A O 1
ATOM 584 N N . SER A 1 75 ? 1.406 -12.668 -7.232 1.00 96.06 75 SER A N 1
ATOM 585 C CA . SER A 1 75 ? -0.021 -12.675 -6.926 1.00 96.06 75 SER A CA 1
ATOM 586 C C . SER A 1 75 ? -0.631 -11.326 -7.279 1.00 96.06 75 SER A C 1
ATOM 588 O O . SER A 1 75 ? -0.111 -10.295 -6.856 1.00 96.06 75 SER A O 1
ATOM 590 N N . THR A 1 76 ? -1.746 -11.342 -8.005 1.00 97.94 76 THR A N 1
ATOM 591 C CA . THR A 1 76 ? -2.553 -10.147 -8.298 1.00 97.94 76 THR A CA 1
ATOM 592 C C . THR A 1 76 ? -3.398 -9.740 -7.077 1.00 97.94 76 THR A C 1
ATOM 594 O O . THR A 1 76 ? -3.601 -10.563 -6.177 1.00 97.94 76 THR A O 1
ATOM 597 N N . PRO A 1 77 ? -4.001 -8.533 -7.050 1.00 98.44 77 PRO A N 1
ATOM 598 C CA . PRO A 1 77 ? -5.030 -8.197 -6.060 1.00 98.44 77 PRO A CA 1
ATOM 599 C C . PRO A 1 77 ? -6.185 -9.206 -6.013 1.00 98.44 77 PRO A C 1
ATOM 601 O O . PRO A 1 77 ? -6.636 -9.590 -4.937 1.00 98.44 77 PRO A O 1
ATOM 604 N N . ALA A 1 78 ? -6.624 -9.715 -7.169 1.00 98.44 78 ALA A N 1
ATOM 605 C CA . ALA A 1 78 ? -7.669 -10.734 -7.227 1.00 98.44 78 ALA A CA 1
ATOM 606 C C . ALA A 1 78 ? -7.231 -12.056 -6.572 1.00 98.44 78 ALA A C 1
ATOM 608 O O . ALA A 1 78 ? -8.030 -12.708 -5.900 1.00 98.44 78 ALA A O 1
ATOM 609 N N . ASP A 1 79 ? -5.968 -12.456 -6.738 1.00 98.38 79 ASP A N 1
ATOM 610 C CA . ASP A 1 79 ? -5.427 -13.639 -6.062 1.00 98.38 79 ASP A CA 1
ATOM 611 C C . ASP A 1 79 ? -5.300 -13.414 -4.555 1.00 98.38 79 ASP A C 1
ATOM 613 O O . ASP A 1 79 ? -5.608 -14.318 -3.781 1.00 98.38 79 ASP A O 1
ATOM 617 N N . ALA A 1 80 ? -4.925 -12.207 -4.125 1.00 98.19 80 ALA A N 1
ATOM 618 C CA . ALA A 1 80 ? -4.852 -11.847 -2.713 1.00 98.19 80 ALA A CA 1
ATOM 619 C C . ALA A 1 80 ? -6.224 -11.980 -2.021 1.00 98.19 80 ALA A C 1
ATOM 621 O O . ALA A 1 80 ? -6.333 -12.637 -0.983 1.00 98.19 80 ALA A O 1
ATOM 622 N N . TYR A 1 81 ? -7.299 -11.471 -2.635 1.00 98.44 81 TYR A N 1
ATOM 623 C CA . TYR A 1 81 ? -8.653 -11.648 -2.098 1.00 98.44 81 TYR A CA 1
ATOM 624 C C . TYR A 1 81 ? -9.126 -13.110 -2.135 1.00 98.44 81 TYR A C 1
ATOM 626 O O . TYR A 1 81 ? -9.717 -13.583 -1.164 1.00 98.44 81 TYR A O 1
ATOM 634 N N . LYS A 1 82 ? -8.813 -13.873 -3.193 1.00 97.94 82 LYS A N 1
ATOM 635 C CA . LYS A 1 82 ? -9.087 -15.323 -3.229 1.00 97.94 82 LYS A CA 1
ATOM 636 C C . LYS A 1 82 ? -8.375 -16.060 -2.094 1.00 97.94 82 LYS A C 1
ATOM 638 O O . LYS A 1 82 ? -8.972 -16.922 -1.450 1.00 97.94 82 LYS A O 1
ATOM 643 N N . TYR A 1 83 ? -7.116 -15.725 -1.830 1.00 98.19 83 TYR A N 1
ATOM 644 C CA . TYR A 1 83 ? -6.355 -16.312 -0.733 1.00 98.19 83 TYR A CA 1
ATOM 645 C C . TYR A 1 83 ? -7.001 -16.018 0.622 1.00 98.19 83 TYR A C 1
ATOM 647 O O . TYR A 1 83 ? -7.188 -16.942 1.415 1.00 98.19 83 TYR A O 1
ATOM 655 N N . ALA A 1 84 ? -7.433 -14.774 0.849 1.00 98.06 84 ALA A N 1
ATOM 656 C CA . ALA A 1 84 ? -8.169 -14.378 2.048 1.00 98.06 84 ALA A CA 1
ATOM 657 C C . ALA A 1 84 ? -9.504 -15.129 2.205 1.00 98.06 84 ALA A C 1
ATOM 659 O O . ALA A 1 84 ? -9.880 -15.497 3.314 1.00 98.06 84 ALA A O 1
ATOM 660 N N . GLN A 1 85 ? -10.179 -15.456 1.101 1.00 97.00 85 GLN A N 1
ATOM 661 C CA . GLN A 1 85 ? -11.374 -16.311 1.086 1.00 97.00 85 GLN A CA 1
ATOM 662 C C . GLN A 1 85 ? -11.066 -17.812 1.267 1.00 97.00 85 GLN A C 1
ATOM 664 O O . GLN A 1 85 ? -11.980 -18.636 1.303 1.00 97.00 85 GLN A O 1
ATOM 669 N N . GLY A 1 86 ? -9.791 -18.184 1.402 1.00 96.00 86 GLY A N 1
ATOM 670 C CA . GLY A 1 86 ? -9.343 -19.551 1.643 1.00 96.00 86 GLY A CA 1
ATOM 671 C C . GLY A 1 86 ? -9.106 -20.377 0.381 1.00 96.00 86 GLY A C 1
ATOM 672 O O . GLY A 1 86 ? -8.959 -21.591 0.494 1.00 96.00 86 GLY A O 1
ATOM 673 N N . TYR A 1 87 ? -9.054 -19.782 -0.813 1.00 97.50 87 TYR A N 1
ATOM 674 C CA . TYR A 1 87 ? -8.631 -20.498 -2.020 1.00 97.50 87 TYR A CA 1
ATOM 675 C C . TYR A 1 87 ? -7.101 -20.650 -2.060 1.00 97.50 87 TYR A C 1
ATOM 677 O O . TYR A 1 87 ? -6.378 -19.772 -1.583 1.00 97.50 87 TYR A O 1
ATOM 685 N N . PRO A 1 88 ? -6.573 -21.747 -2.633 1.00 97.19 88 PRO A N 1
ATOM 686 C CA . PRO A 1 88 ? -5.138 -21.880 -2.835 1.00 97.19 88 PRO A CA 1
ATOM 687 C C . PRO A 1 88 ? -4.643 -20.913 -3.921 1.00 97.19 88 PRO A C 1
ATOM 689 O O . PRO A 1 88 ? -5.285 -20.770 -4.963 1.00 97.19 88 PRO A O 1
ATOM 692 N N . ILE A 1 89 ? -3.472 -20.309 -3.708 1.00 95.94 89 ILE A N 1
ATOM 693 C CA . ILE A 1 89 ? -2.776 -19.465 -4.693 1.00 95.94 89 ILE A CA 1
ATOM 694 C C . ILE A 1 89 ? -1.348 -19.956 -4.935 1.00 95.94 89 ILE A C 1
ATOM 696 O O . ILE A 1 89 ? -0.778 -20.700 -4.133 1.00 95.94 89 ILE A O 1
ATOM 700 N N . GLN A 1 90 ? -0.764 -19.539 -6.055 1.00 92.50 90 GLN A N 1
ATOM 701 C CA . GLN A 1 90 ? 0.588 -19.919 -6.446 1.00 92.50 90 GLN A CA 1
ATOM 702 C C . GLN A 1 90 ? 1.633 -19.165 -5.613 1.00 92.50 90 GLN A C 1
ATOM 704 O O . GLN A 1 90 ? 1.729 -17.944 -5.672 1.00 92.50 90 GLN A O 1
ATOM 709 N N . HIS A 1 91 ? 2.471 -19.897 -4.880 1.00 89.81 91 HIS A N 1
ATOM 710 C CA . HIS A 1 91 ? 3.693 -19.347 -4.305 1.00 89.81 91 HIS A CA 1
ATOM 711 C C . HIS A 1 91 ? 4.732 -19.144 -5.420 1.00 89.81 91 HIS A C 1
ATOM 713 O O . HIS A 1 91 ? 4.883 -20.042 -6.262 1.00 89.81 91 HIS A O 1
ATOM 719 N N . PRO A 1 92 ? 5.520 -18.052 -5.399 1.00 84.75 92 PRO A N 1
ATOM 720 C CA . PRO A 1 92 ? 6.563 -17.786 -6.396 1.00 84.75 92 PRO A CA 1
ATOM 721 C C . PRO A 1 92 ? 7.575 -18.923 -6.595 1.00 84.75 92 PRO A C 1
ATOM 723 O O . PRO A 1 92 ? 8.176 -19.060 -7.652 1.00 84.75 92 PRO A O 1
ATOM 726 N N . SER A 1 93 ? 7.758 -19.778 -5.585 1.00 84.19 93 SER A N 1
ATOM 727 C CA . SER A 1 93 ? 8.641 -20.955 -5.657 1.00 84.19 93 SER A CA 1
ATOM 728 C C . SER A 1 93 ? 8.020 -22.203 -6.301 1.00 84.19 93 SER A C 1
ATOM 730 O O . SER A 1 93 ? 8.619 -23.273 -6.221 1.00 84.19 93 SER A O 1
ATOM 732 N N . GLY A 1 94 ? 6.833 -22.108 -6.904 1.00 86.81 94 GLY A N 1
ATOM 733 C CA . GLY A 1 94 ? 6.253 -23.194 -7.705 1.00 86.81 94 GLY A CA 1
ATOM 734 C C . GLY A 1 94 ? 5.347 -24.181 -6.956 1.00 86.81 94 GLY A C 1
ATOM 735 O O . GLY A 1 94 ? 4.975 -25.202 -7.524 1.00 86.81 94 GLY A O 1
ATOM 736 N N . TYR A 1 95 ? 4.939 -23.889 -5.718 1.00 89.12 95 TYR A N 1
ATOM 737 C CA . TYR A 1 95 ? 3.960 -24.689 -4.965 1.00 89.12 95 TYR A CA 1
ATOM 738 C C . TYR A 1 95 ? 2.740 -23.853 -4.554 1.00 89.12 95 TYR A C 1
ATOM 740 O O . TYR A 1 95 ? 2.784 -22.632 -4.626 1.00 89.12 95 TYR A O 1
ATOM 748 N N . LEU A 1 96 ? 1.643 -24.491 -4.140 1.00 94.25 96 LEU A N 1
ATOM 749 C CA . LEU A 1 96 ? 0.436 -23.784 -3.697 1.00 94.25 96 LEU A CA 1
ATOM 750 C C . LEU A 1 96 ? 0.490 -23.455 -2.201 1.00 94.25 96 LEU A C 1
ATOM 752 O O . LEU A 1 96 ? 0.922 -24.284 -1.400 1.00 94.25 96 LEU A O 1
ATOM 756 N N . ILE A 1 97 ? -0.009 -22.278 -1.832 1.00 94.62 97 ILE A N 1
ATOM 757 C CA . ILE A 1 97 ? -0.256 -21.870 -0.443 1.00 94.62 97 ILE A CA 1
ATOM 758 C C . ILE A 1 97 ? -1.743 -21.599 -0.230 1.00 94.62 97 ILE A C 1
ATOM 760 O O . ILE A 1 97 ? -2.437 -21.163 -1.146 1.00 94.62 97 ILE A O 1
ATOM 764 N N . GLN A 1 98 ? -2.236 -21.864 0.978 1.00 96.50 98 GLN A N 1
ATOM 765 C CA . GLN A 1 98 ? -3.641 -21.693 1.345 1.00 96.50 98 GLN A CA 1
ATOM 766 C C . GLN A 1 98 ? -3.752 -21.388 2.843 1.00 96.50 98 GLN A C 1
ATOM 768 O O . GLN A 1 98 ? -3.037 -21.986 3.651 1.00 96.50 98 GLN A O 1
ATOM 773 N N . LEU A 1 99 ? -4.664 -20.490 3.221 1.00 93.69 99 LEU A N 1
ATOM 774 C CA . LEU A 1 99 ? -4.996 -20.269 4.626 1.00 93.69 99 LEU A CA 1
ATOM 775 C C . LEU A 1 99 ? -5.709 -21.487 5.222 1.00 93.69 99 LEU A C 1
ATOM 777 O O . LEU A 1 99 ? -6.535 -22.129 4.577 1.00 93.69 99 LEU A O 1
ATOM 781 N N . SER A 1 100 ? -5.443 -21.767 6.498 1.00 94.19 100 SER A N 1
ATOM 782 C CA . SER A 1 100 ? -6.166 -22.817 7.232 1.00 94.19 100 SER A CA 1
ATOM 783 C C . SER A 1 100 ? -7.638 -22.467 7.474 1.00 94.19 100 SER A C 1
ATOM 785 O O . SER A 1 100 ? -8.466 -23.364 7.641 1.00 94.19 100 SER A O 1
ATOM 787 N N . LYS A 1 101 ? -7.961 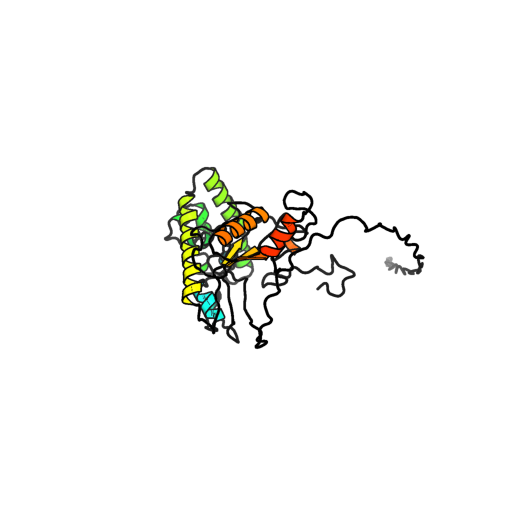-21.168 7.502 1.00 93.69 101 LYS A N 1
ATOM 788 C CA . LYS A 1 101 ? -9.311 -20.615 7.618 1.00 93.69 101 LYS A CA 1
ATOM 789 C C . LYS A 1 101 ? -9.417 -19.326 6.794 1.00 93.69 101 LYS A C 1
ATOM 791 O O . LYS A 1 101 ? -8.454 -18.561 6.805 1.00 93.69 101 LYS A O 1
ATOM 796 N N . PRO A 1 102 ? -10.555 -19.073 6.127 1.00 96.44 102 PRO A N 1
ATOM 797 C CA . PRO A 1 102 ? -10.833 -17.780 5.510 1.00 96.44 102 PRO A CA 1
ATOM 798 C C . PRO A 1 102 ? -10.829 -16.638 6.535 1.00 96.44 102 PRO A C 1
ATOM 800 O O . PRO A 1 102 ? -11.102 -16.863 7.716 1.00 96.44 102 PRO A O 1
ATOM 803 N N . LEU A 1 103 ? -10.541 -15.430 6.062 1.00 97.81 103 LEU A N 1
ATOM 804 C CA . LEU A 1 103 ? -10.603 -14.184 6.821 1.00 97.81 103 LEU A CA 1
ATOM 805 C C . LEU A 1 103 ? -11.978 -13.526 6.665 1.00 97.81 103 LEU A C 1
ATOM 807 O O . LEU A 1 103 ? -12.678 -13.748 5.679 1.00 97.81 103 LEU A O 1
ATOM 811 N N . ASP A 1 104 ? -12.343 -12.690 7.631 1.00 97.94 104 ASP A N 1
ATOM 812 C CA . ASP A 1 104 ? -13.579 -11.906 7.632 1.00 97.94 104 ASP A CA 1
ATOM 813 C C . ASP A 1 104 ? -13.430 -10.604 6.835 1.00 97.94 104 ASP A C 1
ATOM 815 O O . ASP A 1 104 ? -14.401 -10.109 6.252 1.00 97.94 104 ASP A O 1
ATOM 819 N N . PHE A 1 105 ? -12.217 -10.040 6.804 1.00 98.06 105 PHE A N 1
ATOM 820 C CA . PHE A 1 105 ? -11.912 -8.851 6.017 1.00 98.06 105 PHE A CA 1
ATOM 821 C C . PHE A 1 105 ? -10.482 -8.817 5.469 1.00 98.06 105 PHE A C 1
ATOM 823 O O . PHE A 1 105 ? -9.590 -9.487 5.991 1.00 98.06 105 PHE A O 1
ATOM 830 N N . TYR A 1 106 ? -10.262 -8.045 4.401 1.00 98.44 106 TYR A N 1
ATOM 831 C CA . TYR A 1 106 ? -8.953 -7.946 3.751 1.00 98.44 106 TYR A CA 1
ATOM 832 C C . TYR A 1 106 ? -8.770 -6.628 2.991 1.00 98.44 106 TYR A C 1
ATOM 834 O O . TYR A 1 106 ? -9.704 -6.158 2.334 1.00 98.44 106 TYR A O 1
ATOM 842 N N . ALA A 1 107 ? -7.566 -6.059 3.023 1.00 98.50 107 ALA A N 1
ATOM 843 C CA . ALA A 1 107 ? -7.191 -4.904 2.211 1.00 98.50 107 ALA A CA 1
ATOM 844 C C . ALA A 1 107 ? -5.855 -5.146 1.504 1.00 98.50 107 ALA A C 1
ATOM 846 O O . ALA A 1 107 ? -4.874 -5.534 2.134 1.00 98.50 107 ALA A O 1
ATOM 847 N N . VAL A 1 108 ? -5.824 -4.886 0.198 1.00 98.50 108 VAL A N 1
ATOM 848 C CA . VAL A 1 108 ? -4.578 -4.800 -0.569 1.00 98.50 108 VAL A CA 1
ATOM 849 C C . VAL A 1 108 ? -4.064 -3.372 -0.452 1.00 98.50 108 VAL A C 1
ATOM 851 O O . VAL A 1 108 ? -4.790 -2.439 -0.776 1.00 98.50 108 VAL A O 1
ATOM 854 N N . THR A 1 109 ? -2.830 -3.210 0.008 1.00 98.19 109 THR A N 1
ATOM 855 C CA . THR A 1 109 ? -2.193 -1.924 0.303 1.00 98.19 109 THR A CA 1
ATOM 856 C C . THR A 1 109 ? -0.878 -1.784 -0.446 1.00 98.19 109 THR A C 1
ATOM 858 O O . THR A 1 109 ? 0.161 -1.503 0.134 1.00 98.19 109 THR A O 1
ATOM 861 N N . ASP A 1 110 ? -0.900 -1.994 -1.760 1.00 98.12 110 ASP A N 1
ATOM 862 C CA . ASP A 1 110 ? 0.281 -1.738 -2.586 1.00 98.12 110 ASP A CA 1
ATOM 863 C C . ASP A 1 110 ? 0.749 -0.278 -2.450 1.00 98.12 110 ASP A C 1
ATOM 865 O O . ASP A 1 110 ? -0.070 0.634 -2.284 1.00 98.12 110 ASP A O 1
ATOM 869 N N . HIS A 1 111 ? 2.059 -0.039 -2.571 1.00 96.69 111 HIS A N 1
ATOM 870 C CA . HIS A 1 111 ? 2.607 1.318 -2.557 1.00 96.69 111 HIS A CA 1
ATOM 871 C C . HIS A 1 111 ? 1.939 2.201 -3.624 1.00 96.69 111 HIS A C 1
ATOM 873 O O . HIS A 1 111 ? 1.981 1.897 -4.816 1.00 96.69 111 HIS A O 1
ATOM 879 N N . GLY A 1 112 ? 1.367 3.337 -3.206 1.00 95.50 112 GLY A N 1
ATOM 880 C CA . GLY A 1 112 ? 0.751 4.314 -4.112 1.00 95.50 112 GLY A CA 1
ATOM 881 C C . GLY A 1 112 ? 1.768 4.975 -5.041 1.00 95.50 112 GLY A C 1
ATOM 882 O O . GLY A 1 112 ? 1.483 5.248 -6.209 1.00 95.50 112 GLY A O 1
ATOM 883 N N . ILE A 1 113 ? 2.986 5.201 -4.542 1.00 92.00 113 ILE A N 1
ATOM 884 C CA . ILE A 1 113 ? 4.105 5.638 -5.375 1.00 92.00 113 ILE A CA 1
ATOM 885 C C . ILE A 1 113 ? 4.587 4.475 -6.244 1.00 92.00 113 ILE A C 1
ATOM 887 O O . ILE A 1 113 ? 4.865 3.388 -5.747 1.00 92.00 113 ILE A O 1
ATOM 891 N N . PHE A 1 114 ? 4.710 4.718 -7.550 1.00 91.81 114 PHE A N 1
ATOM 892 C CA . PHE A 1 114 ? 5.110 3.701 -8.529 1.00 91.81 114 PHE A CA 1
ATOM 893 C C . PHE A 1 114 ? 4.216 2.449 -8.540 1.00 91.81 114 PHE A C 1
ATOM 895 O O . PHE A 1 114 ? 4.675 1.382 -8.949 1.00 91.81 114 PHE A O 1
ATOM 902 N N . MET A 1 115 ? 2.943 2.586 -8.148 1.00 96.75 115 MET A N 1
ATOM 903 C CA . MET A 1 115 ? 1.956 1.506 -8.185 1.00 96.75 115 MET A CA 1
ATOM 904 C C . MET A 1 115 ? 1.914 0.856 -9.577 1.00 96.75 115 MET A C 1
ATOM 906 O O . MET A 1 115 ? 1.594 1.505 -10.572 1.00 96.75 115 MET A O 1
ATOM 910 N N . GLY A 1 116 ? 2.300 -0.418 -9.643 1.00 96.81 116 GLY A N 1
ATOM 911 C CA . GLY A 1 116 ? 2.403 -1.239 -10.851 1.00 96.81 116 GLY A CA 1
ATOM 912 C C . GLY A 1 116 ? 3.536 -0.875 -11.815 1.00 96.81 116 GLY A C 1
ATOM 913 O O . GLY A 1 116 ? 3.814 -1.636 -12.739 1.00 96.81 116 GLY A O 1
ATOM 914 N N . LEU A 1 117 ? 4.254 0.229 -11.598 1.00 96.38 117 LEU A N 1
ATOM 915 C CA . LEU A 1 117 ? 5.258 0.722 -12.543 1.00 96.38 117 LEU A CA 1
ATOM 916 C C . LEU A 1 117 ? 6.436 -0.242 -12.705 1.00 96.38 117 LEU A C 1
ATOM 918 O O . LEU A 1 117 ? 6.981 -0.380 -13.796 1.00 96.38 117 LEU A O 1
ATOM 922 N N . MET A 1 118 ? 6.832 -0.928 -11.633 1.00 94.56 118 MET A N 1
ATOM 923 C CA . MET A 1 118 ? 7.923 -1.898 -11.710 1.00 94.56 118 MET A CA 1
ATOM 924 C C . MET A 1 118 ? 7.535 -3.150 -12.502 1.00 94.56 118 MET A C 1
ATOM 926 O O . MET A 1 118 ? 8.349 -3.663 -13.268 1.00 94.56 118 MET A O 1
ATOM 930 N N . LYS A 1 119 ? 6.290 -3.614 -12.352 1.00 95.62 119 LYS A N 1
ATOM 931 C CA . LYS A 1 119 ? 5.734 -4.698 -13.164 1.00 95.62 119 LYS A CA 1
ATOM 932 C C . LYS A 1 119 ? 5.677 -4.287 -14.637 1.00 95.62 119 LYS A C 1
ATOM 934 O O . LYS A 1 119 ? 6.137 -5.039 -15.486 1.00 95.62 119 LYS A O 1
ATOM 939 N N . GLU A 1 120 ? 5.203 -3.076 -14.927 1.00 97.00 120 GLU A N 1
ATOM 940 C CA . GLU A 1 120 ? 5.211 -2.513 -16.284 1.00 97.00 120 GLU A CA 1
ATOM 941 C C . GLU A 1 120 ? 6.628 -2.417 -16.860 1.00 97.00 120 GLU A C 1
ATOM 943 O O . GLU A 1 120 ? 6.853 -2.788 -18.006 1.00 97.00 120 GLU A O 1
ATOM 948 N N . ALA A 1 121 ? 7.612 -1.980 -16.071 1.00 96.56 121 ALA A N 1
ATOM 949 C CA . ALA A 1 121 ? 9.012 -1.929 -16.492 1.00 96.56 121 ALA A CA 1
ATOM 950 C C . ALA A 1 121 ? 9.594 -3.319 -16.807 1.00 96.56 121 ALA A C 1
ATOM 952 O O . ALA A 1 121 ? 10.466 -3.438 -17.665 1.00 96.56 121 ALA A O 1
ATOM 953 N N . ALA A 1 122 ? 9.129 -4.359 -16.113 1.00 95.19 122 ALA A N 1
ATOM 954 C CA . ALA A 1 122 ? 9.558 -5.738 -16.313 1.00 95.19 122 ALA A CA 1
ATOM 955 C C . ALA A 1 122 ? 8.881 -6.427 -17.511 1.00 95.19 122 ALA A C 1
ATOM 957 O O . ALA A 1 122 ? 9.470 -7.339 -18.097 1.00 95.19 122 ALA A O 1
ATOM 958 N N . ASP A 1 123 ? 7.671 -6.005 -17.879 1.00 95.94 123 ASP A N 1
ATOM 959 C CA . ASP A 1 123 ? 6.939 -6.518 -19.035 1.00 95.94 123 ASP A CA 1
ATOM 960 C C . ASP A 1 123 ? 7.498 -5.933 -20.338 1.00 95.94 123 ASP A C 1
ATOM 962 O O . ASP A 1 123 ? 7.220 -4.792 -20.707 1.00 95.94 123 ASP A O 1
ATOM 966 N N . THR A 1 124 ? 8.256 -6.743 -21.080 1.00 95.69 124 THR A N 1
ATOM 967 C CA . THR A 1 124 ? 8.891 -6.352 -22.355 1.00 95.69 124 THR A CA 1
ATOM 968 C C . THR A 1 124 ? 7.913 -5.919 -23.455 1.00 95.69 124 THR A C 1
ATOM 970 O O . THR A 1 124 ? 8.340 -5.358 -24.467 1.00 95.69 124 THR A O 1
ATOM 973 N N . THR A 1 125 ? 6.611 -6.157 -23.275 1.00 95.75 125 THR A N 1
ATOM 974 C CA . THR A 1 125 ? 5.558 -5.724 -24.200 1.00 95.75 125 THR A CA 1
ATOM 975 C C . THR A 1 125 ? 4.987 -4.344 -23.867 1.00 95.75 125 THR A C 1
ATOM 977 O O . THR A 1 125 ? 4.322 -3.739 -24.713 1.00 95.75 125 THR A O 1
ATOM 980 N N . SER A 1 126 ? 5.264 -3.815 -22.671 1.00 96.69 126 SER A N 1
ATOM 981 C CA . SER A 1 126 ? 4.772 -2.507 -22.249 1.00 96.69 126 SER A CA 1
ATOM 982 C C . SER A 1 126 ? 5.486 -1.347 -22.950 1.00 96.69 126 SER A C 1
ATOM 984 O O . SER A 1 126 ? 6.583 -1.469 -23.504 1.00 96.69 126 SER A O 1
ATOM 986 N N . LYS A 1 127 ? 4.864 -0.163 -22.903 1.00 95.94 127 LYS A N 1
ATOM 987 C CA . LYS A 1 127 ? 5.515 1.076 -23.358 1.00 95.94 127 LYS A CA 1
ATOM 988 C C . LYS A 1 127 ? 6.638 1.502 -22.415 1.00 95.94 127 LYS A C 1
ATOM 990 O O . LYS A 1 127 ? 7.641 2.036 -22.877 1.00 95.94 127 LYS A O 1
ATOM 995 N N . PHE A 1 128 ? 6.469 1.293 -21.109 1.00 96.56 128 PHE A N 1
ATOM 996 C CA . PHE A 1 128 ? 7.427 1.757 -20.108 1.00 96.56 128 PHE A CA 1
ATOM 997 C C . PHE A 1 128 ? 8.714 0.917 -20.113 1.00 96.56 128 PHE A C 1
ATOM 999 O O . PHE A 1 128 ? 9.796 1.449 -19.888 1.00 96.56 128 PHE A O 1
ATOM 1006 N N . SER A 1 129 ? 8.643 -0.366 -20.472 1.00 96.62 129 SER A N 1
ATOM 1007 C CA . SER A 1 129 ? 9.822 -1.236 -20.593 1.00 96.62 129 SER A CA 1
ATOM 1008 C C . SER A 1 129 ? 10.740 -0.900 -21.778 1.00 96.62 129 SER A C 1
ATOM 1010 O O . SER A 1 129 ? 11.828 -1.465 -21.898 1.00 96.62 129 SER A O 1
ATOM 1012 N N . GLN A 1 130 ? 10.334 0.032 -22.651 1.00 95.44 130 GLN A N 1
ATOM 1013 C CA . GLN A 1 130 ? 11.160 0.504 -23.766 1.00 95.44 130 GLN A CA 1
ATOM 1014 C C . GLN A 1 130 ? 12.260 1.474 -23.317 1.00 95.44 130 GLN A C 1
ATOM 1016 O O . GLN A 1 130 ? 13.211 1.704 -24.065 1.00 95.44 130 GLN A O 1
ATOM 1021 N N . TYR A 1 131 ? 12.173 2.037 -22.105 1.00 95.69 131 TYR A N 1
ATOM 1022 C CA . TYR A 1 131 ? 13.271 2.828 -21.558 1.00 95.69 131 TYR A CA 1
ATOM 1023 C C . TYR A 1 131 ? 14.468 1.928 -21.238 1.00 95.69 131 TYR A C 1
ATOM 1025 O O . TYR A 1 131 ? 14.342 0.920 -20.543 1.00 95.69 131 TYR A O 1
ATOM 1033 N N . GLU A 1 132 ? 15.656 2.321 -21.697 1.00 94.88 132 GLU A N 1
ATOM 1034 C CA . GLU A 1 132 ? 16.883 1.519 -21.593 1.00 94.88 132 GLU A CA 1
ATOM 1035 C C . GLU A 1 132 ? 17.218 1.089 -20.155 1.00 94.88 132 GLU A C 1
ATOM 1037 O O . GLU A 1 132 ? 17.647 -0.047 -19.938 1.00 94.88 132 GLU A O 1
ATOM 1042 N N . PHE A 1 133 ? 16.965 1.952 -19.165 1.00 94.31 133 PHE A N 1
ATOM 1043 C CA . PHE A 1 133 ? 17.245 1.668 -17.753 1.00 94.31 133 PHE A CA 1
ATOM 1044 C C . PHE A 1 133 ? 16.360 0.557 -17.159 1.00 94.31 133 PHE A C 1
ATOM 1046 O O . PHE A 1 133 ? 16.685 0.026 -16.099 1.00 94.31 133 PHE A O 1
ATOM 1053 N N . THR A 1 134 ? 15.268 0.166 -17.829 1.00 95.56 134 THR A N 1
ATOM 1054 C CA . THR A 1 134 ? 14.357 -0.895 -17.359 1.00 95.56 134 THR A CA 1
ATOM 1055 C C . THR A 1 134 ? 14.824 -2.303 -17.721 1.00 95.56 134 THR A C 1
ATOM 1057 O O . THR A 1 134 ? 14.374 -3.265 -17.104 1.00 95.56 134 THR A O 1
ATOM 1060 N N . LYS A 1 135 ? 15.782 -2.454 -18.649 1.00 94.56 135 LYS A N 1
ATOM 1061 C CA . LYS A 1 135 ? 16.313 -3.760 -19.088 1.00 94.56 135 LYS A CA 1
ATOM 1062 C C . LYS A 1 135 ? 16.719 -4.710 -17.952 1.00 94.56 135 LYS A C 1
ATOM 1064 O O . LYS A 1 135 ? 16.452 -5.904 -18.070 1.00 94.56 135 LYS A O 1
ATOM 1069 N N . PRO A 1 136 ? 17.326 -4.251 -16.838 1.00 91.69 136 PRO A N 1
ATOM 1070 C CA . PRO A 1 136 ? 17.632 -5.122 -15.702 1.00 91.69 136 PRO A CA 1
ATOM 1071 C C . PRO A 1 136 ? 16.404 -5.739 -15.010 1.00 91.69 136 PRO A C 1
ATOM 1073 O O . PRO A 1 136 ? 16.565 -6.712 -14.275 1.00 91.69 136 PRO A O 1
ATOM 1076 N N . LEU A 1 137 ? 15.209 -5.174 -15.212 1.00 91.94 137 LEU A N 1
ATOM 1077 C CA . LEU A 1 137 ? 13.936 -5.654 -14.667 1.00 91.94 137 LEU A CA 1
ATOM 1078 C C . LEU A 1 137 ? 13.196 -6.597 -15.622 1.00 91.94 137 LEU A C 1
ATOM 1080 O O . LEU A 1 137 ? 12.239 -7.237 -15.200 1.00 91.94 137 LEU A O 1
ATOM 1084 N N . HIS A 1 138 ? 13.594 -6.696 -16.892 1.00 93.94 138 HIS A N 1
ATOM 1085 C CA . HIS A 1 138 ? 12.862 -7.497 -17.875 1.00 93.94 138 HIS A CA 1
ATOM 1086 C C . HIS A 1 138 ? 12.718 -8.950 -17.412 1.00 93.94 138 HIS A C 1
ATOM 1088 O O . HIS A 1 138 ? 13.700 -9.598 -17.041 1.00 93.94 138 HIS A O 1
ATOM 1094 N N . ASN A 1 139 ? 11.479 -9.448 -17.425 1.00 90.62 139 ASN A N 1
ATOM 1095 C CA . ASN A 1 139 ? 11.112 -10.814 -17.039 1.00 90.62 139 ASN A CA 1
ATOM 1096 C C . ASN A 1 139 ? 11.520 -11.191 -15.601 1.00 90.62 139 ASN A C 1
ATOM 1098 O O . ASN A 1 139 ? 11.728 -12.370 -15.300 1.00 90.62 139 ASN A O 1
ATOM 1102 N N . LEU A 1 140 ? 11.632 -10.205 -14.695 1.00 88.38 140 LEU A N 1
ATOM 1103 C CA . LEU A 1 140 ? 12.158 -10.398 -13.339 1.00 88.38 140 LEU A CA 1
ATOM 1104 C C . LEU A 1 140 ? 11.495 -11.577 -12.608 1.00 88.38 140 LEU A C 1
ATOM 1106 O O . LEU A 1 140 ? 12.173 -12.312 -11.888 1.00 88.38 140 LEU A O 1
ATOM 1110 N N . ASN A 1 141 ? 10.187 -11.769 -12.794 1.00 87.19 141 ASN A N 1
ATOM 1111 C CA . ASN A 1 141 ? 9.399 -12.799 -12.114 1.00 87.19 141 ASN A CA 1
ATOM 1112 C C . ASN A 1 141 ? 9.086 -14.052 -12.940 1.00 87.19 141 ASN A C 1
ATOM 1114 O O . ASN A 1 141 ? 8.558 -15.006 -12.376 1.00 87.19 141 ASN A O 1
ATOM 1118 N N . GLU A 1 142 ? 9.463 -14.119 -14.220 1.00 82.06 142 GLU A N 1
ATOM 1119 C CA . GLU A 1 142 ? 9.202 -15.304 -15.057 1.00 82.06 142 GLU A CA 1
ATOM 1120 C C . GLU A 1 142 ? 10.068 -16.510 -14.664 1.00 82.06 142 GLU A C 1
ATOM 1122 O O . GLU A 1 142 ? 9.651 -17.661 -14.776 1.00 82.06 142 GLU A O 1
ATOM 1127 N N . SER A 1 143 ? 11.279 -16.253 -14.167 1.00 63.56 143 SER A N 1
ATOM 1128 C CA . SER A 1 143 ? 12.223 -17.280 -13.718 1.00 63.56 143 SER A CA 1
ATOM 1129 C C . SER A 1 143 ? 12.792 -16.944 -12.341 1.00 63.56 143 SER A C 1
ATOM 1131 O O . SER A 1 143 ? 14.008 -17.028 -12.134 1.00 63.56 143 SER A O 1
ATOM 1133 N N . ALA A 1 144 ? 11.941 -16.473 -11.422 1.00 59.97 144 ALA A N 1
ATOM 1134 C CA . ALA A 1 144 ? 12.374 -15.968 -10.124 1.00 59.97 144 ALA A CA 1
ATOM 1135 C C . ALA A 1 144 ? 13.284 -16.986 -9.414 1.00 59.97 144 ALA A C 1
ATOM 1137 O O . ALA A 1 144 ? 12.858 -18.056 -8.977 1.00 59.97 144 ALA A O 1
ATOM 1138 N N . GLY A 1 145 ? 14.572 -16.650 -9.310 1.00 58.53 145 GLY A N 1
ATOM 1139 C CA . GLY A 1 145 ? 15.509 -17.412 -8.502 1.00 58.53 145 GLY A CA 1
ATOM 1140 C C . GLY A 1 145 ? 15.067 -17.330 -7.045 1.00 58.53 145 GLY A C 1
ATOM 1141 O O . GLY A 1 145 ? 15.020 -16.250 -6.470 1.00 58.53 145 GLY A O 1
ATOM 1142 N N . THR A 1 146 ? 14.756 -18.465 -6.431 1.00 61.16 146 THR A N 1
ATOM 1143 C CA . THR A 1 146 ? 14.251 -18.531 -5.047 1.00 61.16 146 THR A CA 1
ATOM 1144 C C . THR A 1 146 ? 15.365 -18.488 -3.996 1.00 61.16 146 THR A C 1
ATOM 1146 O O . THR A 1 146 ? 15.115 -18.599 -2.799 1.00 61.16 146 THR A O 1
ATOM 1149 N N . GLY A 1 147 ? 16.621 -18.350 -4.431 1.00 69.31 147 GLY A N 1
ATOM 1150 C CA . GLY A 1 147 ? 17.782 -18.314 -3.551 1.00 69.31 147 GLY A CA 1
ATOM 1151 C C . GLY A 1 147 ? 17.990 -16.949 -2.893 1.00 69.31 147 GLY A C 1
ATOM 1152 O O . GLY A 1 147 ? 17.798 -15.908 -3.517 1.00 69.31 147 GLY A O 1
ATOM 1153 N N . PHE A 1 148 ? 18.501 -16.958 -1.661 1.00 71.69 148 PHE A N 1
ATOM 1154 C CA . PHE A 1 148 ? 18.827 -15.763 -0.870 1.00 71.69 148 PHE A CA 1
ATOM 1155 C C . PHE A 1 148 ? 19.651 -14.709 -1.638 1.00 71.69 148 PHE A C 1
ATOM 1157 O O . PHE A 1 148 ? 19.329 -13.523 -1.618 1.00 71.69 148 PHE A O 1
ATOM 1164 N N . PHE A 1 149 ? 20.671 -15.135 -2.393 1.00 75.69 149 PHE A N 1
ATOM 1165 C CA . PHE A 1 149 ? 21.478 -14.228 -3.222 1.00 75.69 149 PHE A CA 1
ATOM 1166 C C . PHE A 1 149 ? 20.687 -13.575 -4.364 1.00 75.69 149 PHE A C 1
ATOM 1168 O O . PHE A 1 149 ? 20.973 -12.436 -4.732 1.00 75.69 149 PHE A O 1
ATOM 1175 N N . SER A 1 150 ? 19.694 -14.273 -4.925 1.00 78.56 150 SER A N 1
ATOM 1176 C CA . SER A 1 150 ? 18.810 -13.703 -5.943 1.00 78.56 150 SER A CA 1
ATOM 1177 C C . SER A 1 150 ? 17.933 -12.616 -5.331 1.00 78.56 150 SER A C 1
ATOM 1179 O O . SER A 1 150 ? 17.867 -11.524 -5.885 1.00 78.56 150 SER A O 1
ATOM 1181 N N . LEU A 1 151 ? 17.361 -12.862 -4.147 1.00 78.81 151 LEU A N 1
ATOM 1182 C CA . LEU A 1 151 ? 16.563 -11.870 -3.422 1.00 78.81 151 LEU A CA 1
ATOM 1183 C C . LEU A 1 151 ? 17.370 -10.603 -3.108 1.00 78.81 151 LEU A C 1
ATOM 1185 O O . LEU A 1 151 ? 16.910 -9.512 -3.428 1.00 78.81 151 LEU A O 1
ATOM 1189 N N . ILE A 1 152 ? 18.598 -10.731 -2.589 1.00 79.50 152 ILE A N 1
ATOM 1190 C CA . ILE A 1 152 ? 19.473 -9.568 -2.339 1.00 79.50 152 ILE A CA 1
ATOM 1191 C C . ILE A 1 152 ? 19.725 -8.778 -3.627 1.00 79.50 152 ILE A C 1
ATOM 1193 O O . ILE A 1 152 ? 19.600 -7.554 -3.641 1.00 79.50 152 ILE A O 1
ATOM 1197 N N . LYS A 1 153 ? 20.064 -9.467 -4.725 1.00 81.56 153 LYS A N 1
ATOM 1198 C CA . LYS A 1 153 ? 20.325 -8.808 -6.010 1.00 81.56 153 LYS A CA 1
ATOM 1199 C C . LYS A 1 153 ? 19.099 -8.040 -6.508 1.00 81.56 153 LYS A C 1
ATOM 1201 O O . LYS A 1 153 ? 19.249 -6.935 -7.014 1.00 81.56 153 LYS A O 1
ATOM 1206 N N . ARG A 1 154 ? 17.905 -8.618 -6.363 1.00 85.50 154 ARG A N 1
ATOM 1207 C CA . ARG A 1 154 ? 16.637 -8.028 -6.812 1.00 85.50 154 ARG A CA 1
ATOM 1208 C C . ARG A 1 154 ? 16.233 -6.826 -5.965 1.00 85.50 154 ARG A C 1
ATOM 1210 O O . ARG A 1 154 ? 15.854 -5.808 -6.527 1.00 85.5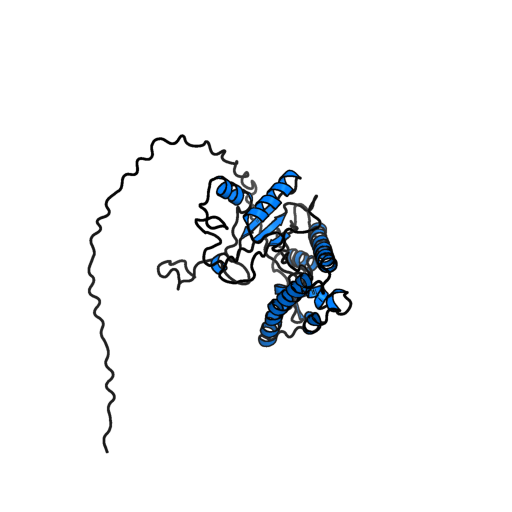0 154 ARG A O 1
ATOM 1217 N N . GLN A 1 155 ? 16.397 -6.907 -4.645 1.00 81.81 155 GLN A N 1
ATOM 1218 C CA . GLN A 1 155 ? 16.194 -5.767 -3.743 1.00 81.81 155 GLN A CA 1
ATOM 1219 C C . GLN A 1 155 ? 17.108 -4.587 -4.105 1.00 81.81 155 GLN A C 1
ATOM 1221 O O . GLN A 1 155 ? 16.687 -3.432 -4.084 1.00 81.81 155 GLN A O 1
ATOM 1226 N N . GLY A 1 156 ? 18.338 -4.874 -4.543 1.00 84.44 156 GLY A N 1
ATOM 1227 C CA . GLY A 1 156 ? 19.274 -3.863 -5.039 1.00 84.44 156 GLY A CA 1
ATOM 1228 C C . GLY A 1 156 ? 18.836 -3.122 -6.311 1.00 84.44 156 GLY A C 1
ATOM 1229 O O . GLY A 1 156 ? 19.476 -2.133 -6.656 1.00 84.44 156 GLY A O 1
ATOM 1230 N N . LEU A 1 157 ? 17.774 -3.555 -7.005 1.00 86.25 157 LEU A N 1
ATOM 1231 C CA . LEU A 1 157 ? 17.265 -2.894 -8.216 1.00 86.25 157 LEU A CA 1
ATOM 1232 C C . LEU A 1 157 ? 16.335 -1.717 -7.907 1.00 86.25 157 LEU A C 1
ATOM 1234 O O . LEU A 1 157 ? 16.194 -0.826 -8.740 1.00 86.25 157 LEU A O 1
ATOM 1238 N N . PHE A 1 158 ? 15.721 -1.688 -6.721 1.00 83.75 158 PHE A N 1
ATOM 1239 C CA . PHE A 1 158 ? 14.697 -0.698 -6.393 1.00 83.75 158 PHE A CA 1
ATOM 1240 C C . PHE A 1 158 ? 15.239 0.735 -6.353 1.00 83.75 158 PHE A C 1
ATOM 1242 O O . PHE A 1 158 ? 14.699 1.621 -7.014 1.00 83.75 158 PHE A O 1
ATOM 1249 N N . LYS A 1 159 ? 16.318 0.966 -5.596 1.00 85.00 159 LYS A N 1
ATOM 1250 C CA . LYS A 1 159 ? 16.890 2.309 -5.446 1.00 85.00 159 LYS A CA 1
ATOM 1251 C C . LYS A 1 159 ? 17.372 2.888 -6.790 1.00 85.00 159 LYS A C 1
ATOM 1253 O O . LYS A 1 159 ? 16.926 3.985 -7.114 1.00 85.00 159 LYS A O 1
ATOM 1258 N N . PRO A 1 160 ? 18.179 2.169 -7.601 1.00 89.12 160 PRO A N 1
ATOM 1259 C CA . PRO A 1 160 ? 18.561 2.646 -8.929 1.00 89.12 160 PRO A CA 1
ATOM 1260 C C . PRO A 1 160 ? 17.355 2.920 -9.831 1.00 89.12 160 PRO A C 1
ATOM 1262 O O . PRO A 1 160 ? 17.318 3.944 -10.500 1.00 89.12 160 PRO A O 1
ATOM 1265 N N . PHE A 1 161 ? 16.337 2.052 -9.812 1.00 91.38 161 PHE A N 1
ATOM 1266 C CA . PHE A 1 161 ? 15.117 2.269 -10.588 1.00 91.38 161 PHE A CA 1
ATOM 1267 C C . PHE A 1 161 ? 14.415 3.577 -10.202 1.00 91.38 161 PHE A C 1
ATOM 1269 O O . PHE A 1 161 ? 14.099 4.382 -11.072 1.00 91.38 161 PHE A O 1
ATOM 1276 N N . GLY A 1 162 ? 14.204 3.823 -8.905 1.00 90.12 162 GLY A N 1
ATOM 1277 C CA . GLY A 1 162 ? 13.577 5.060 -8.436 1.00 90.12 162 GLY A CA 1
ATOM 1278 C C . GLY A 1 162 ? 14.400 6.317 -8.746 1.00 90.12 162 GLY A C 1
ATOM 1279 O O . GLY A 1 162 ? 13.824 7.359 -9.055 1.00 90.12 162 GLY A O 1
ATOM 1280 N N . GLU A 1 163 ? 15.732 6.226 -8.688 1.00 90.81 163 GLU A N 1
ATOM 1281 C CA . GLU A 1 163 ? 16.645 7.322 -9.041 1.00 90.81 163 GLU A CA 1
ATOM 1282 C C . GLU A 1 163 ? 16.585 7.664 -10.536 1.00 90.81 163 GLU A C 1
ATOM 1284 O O . GLU A 1 163 ? 16.458 8.841 -10.865 1.00 90.81 163 GLU A O 1
ATOM 1289 N N . GLU A 1 164 ? 16.596 6.661 -11.418 1.00 93.88 164 GLU A N 1
ATOM 1290 C CA . GLU A 1 164 ? 16.465 6.840 -12.873 1.00 93.88 164 GLU A CA 1
ATOM 1291 C C . GLU A 1 164 ? 15.084 7.384 -13.257 1.00 93.88 164 GLU A C 1
ATOM 1293 O O . GLU A 1 164 ? 14.987 8.307 -14.063 1.00 93.88 164 GLU A O 1
ATOM 1298 N N . VAL A 1 165 ? 14.007 6.888 -12.632 1.00 92.81 165 VAL A N 1
ATOM 1299 C CA . VAL A 1 165 ? 12.658 7.431 -12.860 1.00 92.81 165 VAL A CA 1
ATOM 1300 C C . VAL A 1 165 ? 12.588 8.903 -12.457 1.00 92.81 165 VAL A C 1
ATOM 1302 O O . VAL A 1 165 ? 12.039 9.714 -13.199 1.00 92.81 165 VAL A O 1
ATOM 1305 N N . ARG A 1 166 ? 13.158 9.274 -11.304 1.00 90.88 166 ARG A N 1
ATOM 1306 C CA . ARG A 1 166 ? 13.190 10.673 -10.860 1.00 90.88 166 ARG A CA 1
ATOM 1307 C C . ARG A 1 166 ? 14.024 11.542 -11.802 1.00 90.88 166 ARG A C 1
ATOM 1309 O O . ARG A 1 166 ? 13.536 12.581 -12.230 1.00 90.88 166 ARG A O 1
ATOM 1316 N N . ALA A 1 167 ? 15.239 11.112 -12.141 1.00 93.56 167 ALA A N 1
ATOM 1317 C CA . ALA A 1 167 ? 16.120 11.850 -13.043 1.00 93.56 167 ALA A CA 1
ATOM 1318 C C . ALA A 1 167 ? 15.470 12.054 -14.420 1.00 93.56 167 ALA A C 1
ATOM 1320 O O . ALA A 1 167 ? 15.478 13.166 -14.942 1.00 93.56 167 ALA A O 1
ATOM 1321 N N . GLY A 1 168 ? 14.826 11.014 -14.955 1.00 94.12 168 GLY A N 1
ATOM 1322 C CA . GLY A 1 168 ? 14.145 11.091 -16.240 1.00 94.12 168 GLY A CA 1
ATOM 1323 C C . GLY A 1 168 ? 12.896 11.979 -16.237 1.00 94.12 168 GLY A C 1
ATOM 1324 O O . GLY A 1 168 ? 12.552 12.579 -17.252 1.00 94.12 168 GLY A O 1
ATOM 1325 N N . LEU A 1 169 ? 12.210 12.102 -15.096 1.00 92.81 169 LEU A N 1
ATOM 1326 C CA . LEU A 1 169 ? 11.129 13.078 -14.929 1.00 92.81 169 LEU A CA 1
ATOM 1327 C C . LEU A 1 169 ? 11.663 14.515 -14.839 1.00 92.81 169 LEU A C 1
ATOM 1329 O O . LEU A 1 169 ? 11.039 15.430 -15.372 1.00 92.81 169 LEU A O 1
ATOM 1333 N N . GLU A 1 170 ? 12.803 14.718 -14.174 1.00 93.19 170 GLU A N 1
ATOM 1334 C CA . GLU A 1 170 ? 13.445 16.031 -14.021 1.00 93.19 170 GLU A CA 1
ATOM 1335 C C . GLU A 1 170 ? 14.020 16.561 -15.343 1.00 93.19 170 GLU A C 1
ATOM 1337 O O . GLU A 1 170 ? 13.891 17.752 -15.633 1.00 93.19 170 GLU A O 1
ATOM 1342 N N . ASP A 1 171 ? 14.634 15.697 -16.158 1.00 95.44 171 ASP A N 1
ATOM 1343 C CA . ASP A 1 171 ? 15.219 16.073 -17.452 1.00 95.44 171 ASP A CA 1
ATOM 1344 C C . ASP A 1 171 ? 14.242 15.966 -18.641 1.00 95.44 171 ASP A C 1
ATOM 1346 O O . ASP A 1 171 ? 14.556 16.408 -19.750 1.00 95.44 171 ASP A O 1
ATOM 1350 N N . GLY A 1 172 ? 13.042 15.427 -18.403 1.00 94.25 172 GLY A N 1
ATOM 1351 C CA . GLY A 1 172 ? 11.978 15.272 -19.392 1.00 94.25 172 GLY A CA 1
ATOM 1352 C C . GLY A 1 172 ? 12.158 14.093 -20.353 1.00 94.25 172 GLY A C 1
ATOM 1353 O O . GLY A 1 172 ? 11.422 14.003 -21.337 1.00 94.25 172 GLY A O 1
ATOM 1354 N N . SER A 1 173 ? 13.113 13.193 -20.106 1.00 95.25 173 SER A N 1
ATOM 1355 C CA . SER A 1 173 ? 13.299 11.968 -20.892 1.00 95.25 173 SER A CA 1
ATOM 1356 C C . SER A 1 173 ? 12.243 10.898 -20.608 1.00 95.25 173 SER A C 1
ATOM 1358 O O . SER A 1 173 ? 12.022 10.039 -21.463 1.00 95.25 173 SER A O 1
ATOM 1360 N N . ILE A 1 174 ? 11.560 10.964 -19.460 1.00 95.62 174 ILE A N 1
ATOM 1361 C CA . ILE A 1 174 ? 10.430 10.099 -19.109 1.00 95.62 174 ILE A CA 1
ATOM 1362 C C . ILE A 1 174 ? 9.134 10.907 -19.107 1.00 95.62 174 ILE A C 1
ATOM 1364 O O . ILE A 1 174 ? 8.992 11.916 -18.419 1.00 95.62 174 ILE A O 1
ATOM 1368 N N . ASP A 1 175 ? 8.145 10.410 -19.844 1.00 92.50 175 ASP A N 1
ATOM 1369 C CA . ASP A 1 175 ? 6.807 10.993 -19.877 1.00 92.50 175 ASP A CA 1
ATOM 1370 C C . ASP A 1 175 ? 6.044 10.725 -18.566 1.00 92.50 175 ASP A C 1
ATOM 1372 O O . ASP A 1 175 ? 5.637 9.595 -18.276 1.00 92.50 175 ASP A O 1
ATOM 1376 N N . LEU A 1 176 ? 5.800 11.784 -17.786 1.00 92.12 176 LEU A N 1
ATOM 1377 C CA . LEU A 1 176 ? 4.999 11.724 -16.561 1.00 92.12 176 LEU A CA 1
ATOM 1378 C C . LEU A 1 176 ? 3.589 11.172 -16.815 1.00 92.12 176 LEU A C 1
ATOM 1380 O O . LEU A 1 176 ? 3.051 10.457 -15.969 1.00 92.12 176 LEU A O 1
ATOM 1384 N N . SER A 1 177 ? 2.985 11.474 -17.968 1.00 93.88 177 SER A N 1
ATOM 1385 C CA . SER A 1 177 ? 1.627 11.024 -18.281 1.00 93.88 177 SER A CA 1
ATOM 1386 C C . SER A 1 177 ? 1.536 9.503 -18.379 1.00 93.88 177 SER A C 1
ATOM 1388 O O . SER A 1 177 ? 0.541 8.932 -17.936 1.00 93.88 177 SER A O 1
ATOM 1390 N N . LEU A 1 178 ? 2.602 8.841 -18.842 1.00 94.75 178 LEU A N 1
ATOM 1391 C CA . LEU A 1 178 ? 2.688 7.385 -18.896 1.00 94.75 178 LEU A CA 1
ATOM 1392 C C . LEU A 1 178 ? 2.711 6.772 -17.489 1.00 94.75 178 LEU A C 1
ATOM 1394 O O . LEU A 1 178 ? 1.998 5.807 -17.228 1.00 94.75 178 LEU A O 1
ATOM 1398 N N . ILE A 1 179 ? 3.476 7.352 -16.558 1.00 94.12 179 ILE A N 1
ATOM 1399 C CA . ILE A 1 179 ? 3.524 6.880 -15.163 1.00 94.12 179 ILE A CA 1
ATOM 1400 C C . ILE A 1 179 ? 2.167 7.066 -14.478 1.00 94.12 179 ILE A C 1
ATOM 1402 O O . ILE A 1 179 ? 1.684 6.160 -13.795 1.00 94.12 179 ILE A O 1
ATOM 1406 N N . LEU A 1 180 ? 1.540 8.230 -14.666 1.00 94.12 180 LEU A N 1
ATOM 1407 C CA . LEU A 1 180 ? 0.216 8.512 -14.111 1.00 94.12 180 LEU A CA 1
ATOM 1408 C C . LEU A 1 180 ? -0.854 7.592 -14.713 1.00 94.12 180 LEU A C 1
ATOM 1410 O O . LEU A 1 180 ? -1.730 7.120 -13.991 1.00 94.12 180 LEU A O 1
ATOM 1414 N N . GLU A 1 181 ? -0.776 7.292 -16.012 1.00 95.81 181 GLU A N 1
ATOM 1415 C CA . GLU A 1 181 ? -1.688 6.360 -16.677 1.00 95.81 181 GLU A CA 1
ATOM 1416 C C . GLU A 1 181 ? -1.569 4.943 -16.108 1.00 95.81 181 GLU A C 1
ATOM 1418 O O . GLU A 1 181 ? -2.601 4.335 -15.810 1.00 95.81 181 GLU A O 1
ATOM 1423 N N . VAL A 1 182 ? -0.344 4.448 -15.905 1.00 96.88 182 VAL A N 1
ATOM 1424 C CA . VAL A 1 182 ? -0.086 3.152 -15.258 1.00 96.88 182 VAL A CA 1
ATOM 1425 C C . VAL A 1 182 ? -0.684 3.133 -13.855 1.00 96.88 182 VAL A C 1
ATOM 1427 O O . VAL A 1 182 ? -1.540 2.295 -13.572 1.00 96.88 182 VAL A O 1
ATOM 1430 N N . GLY A 1 183 ? -0.307 4.092 -13.002 1.00 97.06 183 GLY A N 1
ATOM 1431 C CA . GLY A 1 183 ? -0.771 4.142 -11.614 1.00 97.06 183 GLY A CA 1
ATOM 1432 C C . GLY A 1 183 ? -2.295 4.224 -11.509 1.00 97.06 183 GLY A C 1
ATOM 1433 O O . GLY A 1 183 ? -2.904 3.462 -10.762 1.00 97.06 183 GLY A O 1
ATOM 1434 N N . ARG A 1 184 ? -2.936 5.077 -12.319 1.00 97.19 184 ARG A N 1
ATOM 1435 C CA . ARG A 1 184 ? -4.401 5.170 -12.400 1.00 97.19 184 ARG A CA 1
ATOM 1436 C C . ARG A 1 184 ? -5.028 3.850 -12.838 1.00 97.19 184 ARG A C 1
ATOM 1438 O O . ARG A 1 184 ? -6.011 3.419 -12.246 1.00 97.19 184 ARG A O 1
ATOM 1445 N N . THR A 1 185 ? -4.497 3.218 -13.882 1.00 97.75 185 THR A N 1
ATOM 1446 C CA . THR A 1 185 ? -5.055 1.968 -14.419 1.00 97.75 185 THR A CA 1
ATOM 1447 C C . THR A 1 185 ? -4.984 0.852 -13.386 1.00 97.75 185 THR A C 1
ATOM 1449 O O . THR A 1 185 ? -5.980 0.173 -13.143 1.00 97.75 185 THR A O 1
ATOM 1452 N N . VAL A 1 186 ? -3.831 0.704 -12.738 1.00 98.25 186 VAL A N 1
ATOM 1453 C CA . VAL A 1 186 ? -3.604 -0.309 -11.705 1.00 98.25 186 VAL A CA 1
ATOM 1454 C C . VAL A 1 186 ? -4.473 -0.034 -10.481 1.00 98.25 186 VAL A C 1
ATOM 1456 O O . VAL A 1 186 ? -5.126 -0.948 -9.987 1.00 98.25 186 VAL A O 1
ATOM 1459 N N . TRP A 1 187 ? -4.592 1.224 -10.050 1.00 98.50 187 TRP A N 1
ATOM 1460 C CA . TRP A 1 187 ? -5.481 1.599 -8.951 1.00 98.50 187 TRP A CA 1
ATOM 1461 C C . TRP A 1 187 ? -6.945 1.230 -9.227 1.00 98.50 187 TRP A C 1
ATOM 1463 O O . TRP A 1 187 ? -7.606 0.619 -8.388 1.00 98.50 187 TRP A O 1
ATOM 1473 N N . GLN A 1 188 ? -7.448 1.516 -10.432 1.00 98.25 188 GLN A N 1
ATOM 1474 C CA . GLN A 1 188 ? -8.806 1.125 -10.825 1.00 98.25 188 GLN A CA 1
ATOM 1475 C C . GLN A 1 188 ? -8.990 -0.400 -10.856 1.00 98.25 188 GLN A C 1
ATOM 1477 O O . GLN A 1 188 ? -10.056 -0.900 -10.500 1.00 98.25 188 GLN A O 1
ATOM 1482 N N . GLN A 1 189 ? -7.960 -1.156 -11.244 1.00 98.19 189 GLN A N 1
ATOM 1483 C CA . GLN A 1 189 ? -7.990 -2.619 -11.176 1.00 98.19 189 GLN A CA 1
ATOM 1484 C C . GLN A 1 189 ? -8.007 -3.128 -9.729 1.00 98.19 189 GLN A C 1
ATOM 1486 O O . GLN A 1 189 ? -8.731 -4.080 -9.445 1.00 98.19 189 GLN A O 1
ATOM 1491 N N . THR A 1 190 ? -7.274 -2.490 -8.813 1.00 98.50 190 THR A N 1
ATOM 1492 C CA . THR A 1 190 ? -7.307 -2.807 -7.376 1.00 98.50 190 THR A CA 1
ATOM 1493 C C . THR A 1 190 ? -8.689 -2.545 -6.779 1.00 98.50 190 THR A C 1
ATOM 1495 O O . THR A 1 190 ? -9.228 -3.429 -6.115 1.00 98.50 190 THR A O 1
ATOM 1498 N N . ILE A 1 191 ? -9.307 -1.392 -7.077 1.00 98.62 191 ILE A N 1
ATOM 1499 C CA . ILE A 1 191 ? -10.694 -1.089 -6.675 1.00 98.62 191 ILE A CA 1
ATOM 1500 C C . ILE A 1 191 ? -11.639 -2.176 -7.188 1.00 98.62 191 ILE A C 1
ATOM 1502 O O . ILE A 1 191 ? -12.390 -2.767 -6.416 1.00 98.62 191 ILE A O 1
ATOM 1506 N N . LYS A 1 192 ? -11.552 -2.496 -8.484 1.00 98.50 192 LYS A N 1
ATOM 1507 C CA . LYS A 1 192 ? -12.403 -3.518 -9.093 1.00 98.50 192 LYS A CA 1
ATOM 1508 C C . LYS A 1 192 ? -12.219 -4.887 -8.431 1.00 98.50 192 LYS A C 1
ATOM 1510 O O . LYS A 1 192 ? -13.198 -5.590 -8.210 1.00 98.50 192 LYS A O 1
ATOM 1515 N N . ALA A 1 193 ? -10.983 -5.277 -8.123 1.00 98.69 193 ALA A N 1
ATOM 1516 C CA . ALA A 1 193 ? -10.704 -6.541 -7.452 1.00 98.69 193 ALA A CA 1
ATOM 1517 C C . ALA A 1 193 ? -11.316 -6.589 -6.043 1.00 98.69 193 ALA A C 1
ATOM 1519 O O . ALA A 1 193 ? -11.835 -7.635 -5.653 1.00 98.69 193 ALA A O 1
ATOM 1520 N N . ALA A 1 194 ? -11.294 -5.470 -5.310 1.00 98.62 194 ALA A N 1
ATOM 1521 C CA . ALA A 1 194 ? -11.958 -5.355 -4.016 1.00 98.62 194 ALA A CA 1
ATOM 1522 C C . ALA A 1 194 ? -13.479 -5.520 -4.160 1.00 98.62 194 ALA A C 1
ATOM 1524 O O . ALA A 1 194 ? -14.064 -6.348 -3.462 1.00 98.62 194 ALA A O 1
ATOM 1525 N N . ASP A 1 195 ? -14.101 -4.798 -5.097 1.00 98.56 195 ASP A N 1
ATOM 1526 C CA . ASP A 1 195 ? -15.547 -4.856 -5.348 1.00 98.56 195 ASP A CA 1
ATOM 1527 C C . ASP A 1 195 ? -16.011 -6.252 -5.783 1.00 98.56 195 ASP A C 1
ATOM 1529 O O . ASP A 1 195 ? -16.986 -6.778 -5.250 1.00 98.56 195 ASP A O 1
ATOM 1533 N N . ASP A 1 196 ? -15.296 -6.879 -6.722 1.00 98.50 196 ASP A N 1
ATOM 1534 C CA . ASP A 1 196 ? -15.627 -8.213 -7.237 1.00 98.50 196 ASP A CA 1
ATOM 1535 C C . ASP A 1 196 ? -15.567 -9.287 -6.135 1.00 98.50 196 ASP A C 1
ATOM 1537 O O . ASP A 1 196 ? -16.294 -10.282 -6.192 1.00 98.50 196 ASP A O 1
ATOM 1541 N N . ALA A 1 197 ? -14.676 -9.115 -5.153 1.00 98.31 197 ALA A N 1
ATOM 1542 C CA . ALA A 1 197 ? -14.487 -10.060 -4.061 1.00 98.31 197 ALA A CA 1
ATOM 1543 C C . ALA A 1 197 ? -15.401 -9.798 -2.854 1.00 98.31 197 ALA A C 1
ATOM 1545 O O . ALA A 1 197 ? -15.577 -10.705 -2.036 1.00 98.31 197 ALA A O 1
ATOM 1546 N N . TYR A 1 198 ? -15.986 -8.603 -2.729 1.00 98.19 198 TYR A N 1
ATOM 1547 C CA . TYR A 1 198 ? -16.856 -8.244 -1.613 1.00 98.19 198 TYR A CA 1
ATOM 1548 C C . TYR A 1 198 ? -18.109 -9.128 -1.567 1.00 98.19 198 TYR A C 1
ATOM 1550 O O . TYR A 1 198 ? -18.871 -9.221 -2.530 1.00 98.19 198 TYR A O 1
ATOM 1558 N N . VAL A 1 199 ? -18.371 -9.746 -0.413 1.00 97.25 199 VAL A N 1
ATOM 1559 C CA . VAL A 1 199 ? -19.592 -10.526 -0.179 1.00 97.25 199 VAL A CA 1
ATOM 1560 C C . VAL A 1 199 ? -20.273 -9.997 1.084 1.00 97.25 199 VAL A C 1
ATOM 1562 O O . VAL A 1 199 ? -19.857 -10.353 2.192 1.00 97.25 199 VAL A O 1
ATOM 1565 N N . PRO A 1 200 ? -21.331 -9.170 0.958 1.00 93.56 200 PRO A N 1
ATOM 1566 C CA . PRO A 1 200 ? -22.018 -8.576 2.100 1.00 93.56 200 PRO A CA 1
ATOM 1567 C C . PRO A 1 200 ? -22.384 -9.604 3.176 1.00 93.56 200 PRO A C 1
ATOM 1569 O O . PRO A 1 200 ? -23.005 -10.631 2.903 1.00 93.56 200 PRO A O 1
ATOM 1572 N N . GLY A 1 201 ? -21.984 -9.326 4.418 1.00 89.75 201 GLY A N 1
ATOM 1573 C CA . GLY A 1 201 ? -22.245 -10.193 5.571 1.00 89.75 201 GLY A CA 1
ATOM 1574 C C . GLY A 1 201 ? -21.410 -11.477 5.638 1.00 89.75 201 GLY A C 1
ATOM 1575 O O . GLY A 1 201 ? -21.611 -12.252 6.568 1.00 89.75 201 GLY A O 1
ATOM 1576 N N . THR A 1 202 ? -20.493 -11.708 4.691 1.00 92.81 202 THR A N 1
ATOM 1577 C CA . THR A 1 202 ? -19.614 -12.893 4.667 1.00 92.81 202 THR A CA 1
ATOM 1578 C C . THR A 1 202 ? -18.134 -12.524 4.581 1.00 92.81 202 THR A C 1
ATOM 1580 O O . THR A 1 202 ? -17.340 -13.074 5.332 1.00 92.81 202 THR A O 1
ATOM 1583 N N . PHE A 1 203 ? -17.754 -11.606 3.690 1.00 97.25 203 PHE A N 1
ATOM 1584 C CA . PHE A 1 203 ? -16.366 -11.193 3.490 1.00 97.25 203 PHE A CA 1
ATOM 1585 C C . PHE A 1 203 ? -16.303 -9.719 3.097 1.00 97.25 203 PHE A C 1
ATOM 1587 O O . PHE A 1 203 ? -16.900 -9.317 2.096 1.00 97.25 203 PHE A O 1
ATOM 1594 N N . THR A 1 204 ? -15.601 -8.916 3.895 1.00 98.00 204 THR A N 1
ATOM 1595 C CA . THR A 1 204 ? -15.457 -7.474 3.665 1.00 98.00 204 THR A CA 1
ATOM 1596 C C . THR A 1 204 ? -14.121 -7.160 3.013 1.00 98.00 204 THR A C 1
ATOM 1598 O O . THR A 1 204 ? -13.069 -7.518 3.527 1.00 98.00 204 THR A O 1
ATOM 1601 N N . THR A 1 205 ? -14.144 -6.458 1.893 1.00 98.31 205 THR A N 1
ATOM 1602 C CA . THR A 1 205 ? -12.932 -5.985 1.230 1.00 98.31 205 THR A CA 1
ATOM 1603 C C . THR A 1 205 ? -12.839 -4.480 1.370 1.00 98.31 205 THR A C 1
ATOM 1605 O O . THR A 1 205 ? -13.851 -3.788 1.484 1.00 98.31 205 THR A O 1
ATOM 1608 N N . PHE A 1 206 ? -11.612 -3.976 1.355 1.00 98.31 206 PHE A N 1
ATOM 1609 C CA . PHE A 1 206 ? -11.349 -2.548 1.285 1.00 98.31 206 PHE A CA 1
ATOM 1610 C C . PHE A 1 206 ? -10.468 -2.264 0.076 1.00 98.31 206 PHE A C 1
ATOM 1612 O O . PHE A 1 206 ? -9.466 -2.955 -0.140 1.00 98.31 206 PHE A O 1
ATOM 1619 N N . ALA A 1 207 ? -10.832 -1.236 -0.690 1.00 98.31 207 ALA A N 1
ATOM 1620 C CA . ALA A 1 207 ? -9.873 -0.571 -1.554 1.00 98.31 207 ALA A CA 1
ATOM 1621 C C . ALA A 1 207 ? -8.936 0.244 -0.657 1.00 98.31 207 ALA A C 1
ATOM 1623 O O . ALA A 1 207 ? -9.389 0.985 0.219 1.00 98.31 207 ALA A O 1
ATOM 1624 N N . ALA A 1 208 ? -7.635 0.068 -0.844 1.00 98.56 208 ALA A N 1
ATOM 1625 C CA . ALA A 1 208 ? -6.626 0.665 0.010 1.00 98.56 208 ALA A CA 1
ATOM 1626 C C . ALA A 1 208 ? -5.286 0.787 -0.725 1.00 98.56 208 ALA A C 1
ATOM 1628 O O . ALA A 1 208 ? -5.100 0.226 -1.805 1.00 98.56 208 ALA A O 1
ATOM 1629 N N . TYR A 1 209 ? -4.363 1.555 -0.157 1.00 98.62 209 TYR A N 1
ATOM 1630 C CA . TYR A 1 209 ? -3.000 1.690 -0.671 1.00 98.62 209 TYR A CA 1
ATOM 1631 C C . TYR A 1 209 ? -2.045 2.116 0.444 1.00 98.62 209 TYR A C 1
ATOM 1633 O O . TYR A 1 209 ? -2.479 2.649 1.467 1.00 98.62 209 TYR A O 1
ATOM 1641 N N . GLU A 1 210 ? -0.745 1.922 0.235 1.00 97.69 210 GLU A N 1
ATOM 1642 C CA . GLU A 1 210 ? 0.272 2.436 1.150 1.00 97.69 210 GLU A CA 1
ATOM 1643 C C . GLU A 1 210 ? 0.781 3.815 0.691 1.00 97.69 210 GLU A C 1
ATOM 1645 O O . GLU A 1 210 ? 1.259 3.998 -0.436 1.00 97.69 210 GLU A O 1
ATOM 1650 N N . TYR A 1 211 ? 0.694 4.805 1.579 1.00 96.88 211 TYR A N 1
ATOM 1651 C CA . TYR A 1 211 ? 1.352 6.099 1.453 1.00 96.88 211 TYR A CA 1
ATOM 1652 C C . TYR A 1 211 ? 2.782 6.017 2.000 1.00 96.88 211 TYR A C 1
ATOM 1654 O O . TYR A 1 211 ? 2.999 5.746 3.180 1.00 96.88 211 TYR A O 1
ATOM 1662 N N . THR A 1 212 ? 3.755 6.297 1.133 1.00 90.06 212 THR A N 1
ATOM 1663 C CA . THR A 1 212 ? 5.188 6.053 1.362 1.00 90.06 212 THR A CA 1
ATOM 1664 C C . THR A 1 212 ? 5.982 7.358 1.209 1.00 90.06 212 THR A C 1
ATOM 1666 O O . THR A 1 212 ? 6.538 7.611 0.137 1.00 90.06 212 THR A O 1
ATOM 1669 N N . PRO A 1 213 ? 6.011 8.239 2.227 1.00 82.12 213 PRO A N 1
ATOM 1670 C CA . PRO A 1 213 ? 6.532 9.604 2.084 1.00 82.12 213 PRO A CA 1
ATOM 1671 C C . PRO A 1 213 ? 8.050 9.658 1.890 1.00 82.12 213 PRO A C 1
ATOM 1673 O O . PRO A 1 213 ? 8.557 10.498 1.142 1.00 82.12 213 PRO A O 1
ATOM 1676 N N . SER A 1 214 ? 8.778 8.726 2.503 1.00 70.62 214 SER A N 1
ATOM 1677 C CA . SER A 1 214 ? 10.234 8.644 2.450 1.00 70.62 214 SER A CA 1
ATOM 1678 C C . SER A 1 214 ? 10.683 7.228 2.116 1.00 70.62 214 SER A C 1
ATOM 1680 O O . SER A 1 214 ? 10.050 6.257 2.510 1.00 70.62 214 SER A O 1
ATOM 1682 N N . LEU A 1 215 ? 11.799 7.124 1.395 1.00 61.62 215 LEU A N 1
ATOM 1683 C CA . LEU A 1 215 ? 12.553 5.873 1.248 1.00 61.62 215 LEU A CA 1
ATOM 1684 C C . LEU A 1 215 ? 13.830 5.896 2.099 1.00 61.62 215 LEU A C 1
ATOM 1686 O O . LEU A 1 215 ? 14.547 4.897 2.162 1.00 61.62 215 LEU A O 1
ATOM 1690 N N . ASP A 1 216 ? 14.118 7.034 2.737 1.00 61.31 216 ASP A N 1
ATOM 1691 C CA . ASP A 1 216 ? 15.241 7.184 3.643 1.00 61.31 216 ASP A CA 1
ATOM 1692 C C . ASP A 1 216 ? 14.869 6.551 4.983 1.00 61.31 216 ASP A C 1
ATOM 1694 O O . ASP A 1 216 ? 13.902 6.927 5.648 1.00 61.31 216 ASP A O 1
ATOM 1698 N N . LEU A 1 217 ? 15.643 5.541 5.369 1.00 57.59 217 LEU A N 1
ATOM 1699 C CA . LEU A 1 217 ? 15.501 4.889 6.664 1.00 57.59 217 LEU A CA 1
ATOM 1700 C C . LEU A 1 217 ? 15.952 5.850 7.772 1.00 57.59 217 LEU A C 1
ATOM 1702 O O . LEU A 1 217 ? 16.873 6.642 7.572 1.00 57.59 217 LEU A O 1
ATOM 1706 N N . TYR A 1 218 ? 15.339 5.752 8.954 1.00 56.25 218 TYR A N 1
ATOM 1707 C CA . TYR A 1 218 ? 15.695 6.511 10.164 1.00 56.25 218 TYR A CA 1
ATOM 1708 C C . TYR A 1 218 ? 15.445 8.027 10.134 1.00 56.25 218 TYR A C 1
ATOM 1710 O O . TYR A 1 218 ? 15.473 8.639 11.197 1.00 56.25 218 TYR A O 1
ATOM 1718 N N . ASN A 1 219 ? 15.107 8.613 8.979 1.00 58.62 219 ASN A N 1
ATOM 1719 C CA . ASN A 1 219 ? 14.673 10.004 8.843 1.00 58.62 219 ASN A CA 1
ATOM 1720 C C . ASN A 1 219 ? 13.313 10.061 8.133 1.00 58.62 219 ASN A C 1
ATOM 1722 O O . ASN A 1 219 ? 13.222 9.816 6.931 1.00 58.62 219 ASN A O 1
ATOM 1726 N N . ASN A 1 220 ? 12.257 10.416 8.868 1.00 67.19 220 ASN A N 1
ATOM 1727 C CA . ASN A 1 220 ? 10.905 10.621 8.328 1.00 67.19 220 ASN A CA 1
ATOM 1728 C C . ASN A 1 220 ? 10.307 9.393 7.606 1.00 67.19 220 ASN A C 1
ATOM 1730 O O . ASN A 1 220 ? 9.519 9.531 6.669 1.00 67.19 220 ASN A O 1
ATOM 1734 N N . TYR A 1 221 ? 10.640 8.179 8.062 1.00 80.31 221 TYR A N 1
ATOM 1735 C CA . TYR A 1 221 ? 9.959 6.953 7.633 1.00 80.31 221 TYR A CA 1
ATOM 1736 C C . TYR A 1 221 ? 8.543 6.917 8.235 1.00 80.31 221 TYR A C 1
ATOM 1738 O O . TYR A 1 221 ? 8.340 6.444 9.350 1.00 80.31 221 TYR A O 1
ATOM 1746 N N . LEU A 1 222 ? 7.577 7.503 7.524 1.00 88.94 222 LEU A N 1
ATOM 1747 C CA . LEU A 1 222 ? 6.209 7.754 8.002 1.00 88.94 222 LEU A CA 1
ATOM 1748 C C . LEU A 1 222 ? 5.169 7.050 7.116 1.00 88.94 222 LEU A C 1
ATOM 1750 O O . LEU A 1 222 ? 4.242 7.676 6.604 1.00 88.94 222 LEU A O 1
ATOM 1754 N N . HIS A 1 223 ? 5.369 5.753 6.885 1.00 93.81 223 HIS A N 1
ATOM 1755 C CA . HIS A 1 223 ? 4.487 4.958 6.032 1.00 93.81 223 HIS A CA 1
ATOM 1756 C C . HIS A 1 223 ? 3.121 4.722 6.676 1.00 93.81 223 HIS A C 1
ATOM 1758 O O . HIS A 1 223 ? 3.031 4.560 7.898 1.00 93.81 223 HIS A O 1
ATOM 1764 N N . ARG A 1 224 ? 2.069 4.688 5.847 1.00 95.81 224 ARG A N 1
ATOM 1765 C CA . ARG A 1 224 ? 0.691 4.458 6.300 1.00 95.81 224 ARG A CA 1
ATOM 1766 C C . ARG A 1 224 ? -0.129 3.688 5.289 1.00 95.81 224 ARG A C 1
ATOM 1768 O O . ARG A 1 224 ? -0.145 4.052 4.119 1.00 95.81 224 ARG A O 1
ATOM 1775 N N . ASN A 1 225 ? -0.930 2.749 5.770 1.00 98.00 225 ASN A N 1
ATOM 1776 C CA . ASN A 1 225 ? -1.985 2.145 4.967 1.00 98.00 225 ASN A CA 1
ATOM 1777 C C . ASN A 1 225 ? -3.230 3.027 5.013 1.00 98.00 225 ASN A C 1
ATOM 1779 O O . ASN A 1 225 ? -3.824 3.196 6.076 1.00 98.00 225 ASN A O 1
ATOM 1783 N N . VAL A 1 226 ? -3.619 3.597 3.875 1.00 98.62 226 VAL A N 1
ATOM 1784 C CA . VAL A 1 226 ? -4.856 4.368 3.727 1.00 98.62 226 VAL A CA 1
ATOM 1785 C C . VAL A 1 226 ? -5.965 3.410 3.313 1.00 98.62 226 VAL A C 1
ATOM 1787 O O . VAL A 1 226 ? -5.913 2.819 2.234 1.00 98.62 226 VAL A O 1
ATOM 1790 N N . ILE A 1 227 ? -6.962 3.250 4.180 1.00 98.69 227 ILE A N 1
ATOM 1791 C CA . ILE A 1 227 ? -8.081 2.322 4.018 1.00 98.69 227 ILE A CA 1
ATOM 1792 C C . ILE A 1 227 ? -9.352 3.127 3.755 1.00 98.69 227 ILE A C 1
ATOM 1794 O O . ILE A 1 227 ? -9.769 3.922 4.603 1.00 98.69 227 ILE A O 1
ATOM 1798 N N . PHE A 1 228 ? -9.988 2.910 2.604 1.00 98.62 228 PHE A N 1
ATOM 1799 C CA . PHE A 1 228 ? -11.277 3.523 2.290 1.00 98.62 228 PHE A CA 1
ATOM 1800 C C . PHE A 1 228 ? -12.423 2.650 2.796 1.00 98.62 228 PHE A C 1
ATOM 1802 O O . PHE A 1 228 ? -12.387 1.425 2.681 1.00 98.62 228 PHE A O 1
ATOM 1809 N N . LYS A 1 229 ? -13.459 3.282 3.351 1.00 97.12 229 LYS A N 1
ATOM 1810 C CA . LYS A 1 229 ? -14.643 2.590 3.878 1.00 97.12 229 LYS A CA 1
ATOM 1811 C C . LYS A 1 229 ? -15.420 1.848 2.787 1.00 97.12 229 LYS A C 1
ATOM 1813 O O . LYS A 1 229 ? -15.960 0.777 3.054 1.00 97.12 229 LYS A O 1
ATOM 1818 N N . ASP A 1 230 ? -15.508 2.442 1.602 1.00 95.75 230 ASP A N 1
ATOM 1819 C CA . ASP A 1 230 ? -16.141 1.878 0.414 1.00 95.75 230 ASP A CA 1
ATOM 1820 C C . ASP A 1 230 ? -15.486 2.439 -0.861 1.00 95.75 230 ASP A C 1
ATOM 1822 O O . ASP A 1 230 ? -14.549 3.236 -0.795 1.00 95.75 230 ASP A O 1
ATOM 1826 N N . THR A 1 231 ? -15.940 1.971 -2.022 1.00 96.81 231 THR A N 1
ATOM 1827 C CA . THR A 1 231 ? -15.357 2.280 -3.335 1.00 96.81 231 THR A CA 1
ATOM 1828 C C . THR A 1 231 ? -16.075 3.402 -4.085 1.00 96.81 231 THR A C 1
ATOM 1830 O O . THR A 1 231 ? -15.674 3.769 -5.194 1.00 96.81 231 THR A O 1
ATOM 1833 N N . ASN A 1 232 ? -17.115 4.001 -3.496 1.00 94.25 232 ASN A N 1
ATOM 1834 C CA . ASN A 1 232 ? -17.871 5.055 -4.158 1.00 94.25 232 ASN A CA 1
ATOM 1835 C C . ASN A 1 232 ? -17.065 6.352 -4.189 1.00 94.25 232 ASN A C 1
ATOM 1837 O O . ASN A 1 232 ? -16.488 6.768 -3.190 1.00 94.25 232 ASN A O 1
ATOM 1841 N N . ASN A 1 233 ? -17.086 7.037 -5.334 1.00 94.62 233 ASN A N 1
ATOM 1842 C CA . ASN A 1 233 ? -16.466 8.354 -5.521 1.00 94.62 233 ASN A CA 1
ATOM 1843 C C . ASN A 1 233 ? -14.960 8.415 -5.204 1.00 94.62 233 ASN A C 1
ATOM 1845 O O . ASN A 1 233 ? -14.424 9.510 -5.019 1.00 94.62 233 ASN A O 1
ATOM 1849 N N . LEU A 1 234 ? -14.264 7.271 -5.169 1.00 96.94 234 LEU A N 1
ATOM 1850 C CA . LEU A 1 234 ? -12.819 7.259 -4.976 1.00 96.94 234 LEU A CA 1
ATOM 1851 C C . LEU A 1 234 ? -12.116 8.029 -6.103 1.00 96.94 234 LEU A C 1
ATOM 1853 O O . LEU A 1 234 ? -12.508 7.928 -7.272 1.00 96.94 234 LEU A O 1
ATOM 1857 N N . PRO A 1 235 ? -11.064 8.799 -5.780 1.00 95.31 235 PRO A N 1
ATOM 1858 C CA . PRO A 1 235 ? -10.349 9.564 -6.781 1.00 95.31 235 PRO A CA 1
ATOM 1859 C C . PRO A 1 235 ? -9.646 8.624 -7.763 1.00 95.31 235 PRO A C 1
ATOM 1861 O O . PRO A 1 235 ? -9.089 7.588 -7.393 1.00 95.31 235 PRO A O 1
ATOM 1864 N N . ALA A 1 236 ? -9.634 9.017 -9.037 1.00 93.94 236 ALA A N 1
ATOM 1865 C CA . ALA A 1 236 ? -8.947 8.257 -10.078 1.00 93.94 236 ALA A CA 1
ATOM 1866 C C . ALA A 1 236 ? -7.422 8.225 -9.868 1.00 93.94 236 ALA A C 1
ATOM 1868 O O . ALA A 1 236 ? -6.765 7.285 -10.304 1.00 93.94 236 ALA A O 1
ATOM 1869 N N . GLN A 1 237 ? -6.872 9.245 -9.205 1.00 92.94 237 GLN A N 1
ATOM 1870 C CA . GLN A 1 237 ? -5.455 9.369 -8.885 1.00 92.94 237 GLN A CA 1
ATOM 1871 C C . GLN A 1 237 ? -5.274 9.413 -7.366 1.00 92.94 237 GLN A C 1
ATOM 1873 O O . GLN A 1 237 ? -5.965 10.165 -6.680 1.00 92.94 237 GLN A O 1
ATOM 1878 N N . LEU A 1 238 ? -4.326 8.629 -6.858 1.00 95.94 238 LEU A N 1
ATOM 1879 C CA . LEU A 1 238 ? -3.984 8.587 -5.438 1.00 95.94 238 LEU A CA 1
ATOM 1880 C C . LEU A 1 238 ? -3.145 9.797 -5.013 1.00 95.94 238 LEU A C 1
ATOM 1882 O O . LEU A 1 238 ? -2.328 10.293 -5.794 1.00 95.94 238 LEU A O 1
ATOM 1886 N N . PHE A 1 239 ? -3.297 10.207 -3.752 1.00 96.88 239 PHE A N 1
ATOM 1887 C CA . PHE A 1 239 ? -2.346 11.092 -3.087 1.00 96.88 239 PHE A 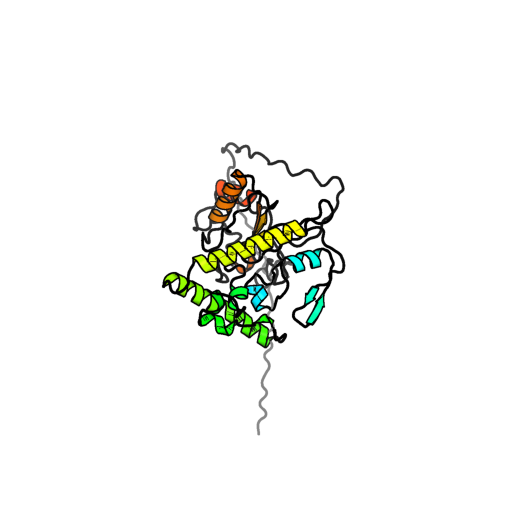CA 1
ATOM 1888 C C . PHE A 1 239 ? -1.111 10.290 -2.674 1.00 96.88 239 PHE A C 1
ATOM 1890 O O . PHE A 1 239 ? -1.202 9.301 -1.947 1.00 96.88 239 PHE A O 1
ATOM 1897 N N . THR A 1 240 ? 0.058 10.699 -3.147 1.00 94.00 240 THR A N 1
ATOM 1898 C CA . THR A 1 240 ? 1.323 9.987 -2.933 1.00 94.00 240 THR A CA 1
ATOM 1899 C C . THR A 1 240 ? 2.402 10.953 -2.470 1.00 94.00 240 THR A C 1
ATOM 1901 O O . THR A 1 240 ? 2.189 12.163 -2.417 1.00 94.00 240 THR A O 1
ATOM 1904 N N . ARG A 1 241 ? 3.611 10.438 -2.232 1.00 90.12 241 ARG A N 1
ATOM 1905 C CA . ARG A 1 241 ? 4.771 11.269 -1.893 1.00 90.12 241 ARG A CA 1
ATOM 1906 C C . ARG A 1 241 ? 5.123 12.357 -2.915 1.00 90.12 241 ARG A C 1
ATOM 1908 O O . ARG A 1 241 ? 5.861 13.280 -2.593 1.00 90.12 241 ARG A O 1
ATOM 1915 N N . ASN A 1 242 ? 4.641 12.219 -4.154 1.00 88.56 242 ASN A N 1
ATOM 1916 C CA . ASN A 1 242 ? 4.825 13.225 -5.202 1.00 88.56 242 ASN A CA 1
ATOM 1917 C C . ASN A 1 242 ? 3.910 14.444 -5.004 1.00 88.56 242 ASN A C 1
ATOM 1919 O O . ASN A 1 242 ? 4.146 15.478 -5.619 1.00 88.56 242 ASN A O 1
ATOM 1923 N N . ASN A 1 243 ? 2.864 14.316 -4.184 1.00 93.75 243 ASN A N 1
ATOM 1924 C CA . ASN A 1 243 ? 2.001 15.421 -3.781 1.00 93.75 243 ASN A CA 1
ATOM 1925 C C . ASN A 1 243 ? 2.592 16.135 -2.563 1.00 93.75 243 ASN A C 1
ATOM 1927 O O . ASN A 1 243 ? 2.828 17.336 -2.619 1.00 93.75 243 ASN A O 1
ATOM 1931 N N . SER A 1 244 ? 2.872 15.380 -1.501 1.00 93.62 244 SER A N 1
ATOM 1932 C CA . SER A 1 244 ? 3.597 15.844 -0.319 1.00 93.62 244 SER A CA 1
ATOM 1933 C C . SER A 1 244 ? 4.232 14.658 0.396 1.00 93.62 244 SER A C 1
ATOM 1935 O O . SER A 1 244 ? 3.799 13.528 0.201 1.00 93.62 244 SER A O 1
ATOM 1937 N N . GLN A 1 245 ? 5.258 14.912 1.207 1.00 91.69 245 GLN A N 1
ATOM 1938 C CA . GLN A 1 245 ? 5.792 13.941 2.171 1.00 91.69 245 GLN A CA 1
ATOM 1939 C C . GLN A 1 245 ? 5.212 14.156 3.574 1.00 91.69 245 GLN A C 1
ATOM 1941 O O . GLN A 1 245 ? 5.368 13.293 4.439 1.00 91.69 245 GLN A O 1
ATOM 1946 N N . ASP A 1 246 ? 4.533 15.283 3.786 1.00 92.56 246 ASP A N 1
ATOM 1947 C CA . ASP A 1 246 ? 3.922 15.642 5.052 1.00 92.56 246 ASP A CA 1
ATOM 1948 C C . ASP A 1 246 ? 2.665 14.783 5.305 1.00 92.56 246 ASP A C 1
ATOM 1950 O O . ASP A 1 246 ? 1.775 14.702 4.453 1.00 92.56 246 ASP A O 1
ATOM 1954 N N . PRO A 1 247 ? 2.586 14.084 6.447 1.00 93.25 247 PRO A N 1
ATOM 1955 C CA . PRO A 1 247 ? 1.349 13.490 6.942 1.00 93.25 247 PRO A CA 1
ATOM 1956 C C . PRO A 1 247 ? 0.126 14.406 6.974 1.00 93.25 247 PRO A C 1
ATOM 1958 O O . PRO A 1 247 ? -0.978 13.939 6.708 1.00 93.25 247 PRO A O 1
ATOM 1961 N N . GLU A 1 248 ? 0.310 15.671 7.333 1.00 94.50 248 GLU A N 1
ATOM 1962 C CA . GLU A 1 248 ? -0.777 16.620 7.560 1.00 94.50 248 GLU A CA 1
ATOM 1963 C C . GLU A 1 248 ? -1.456 16.967 6.231 1.00 94.50 248 GLU A C 1
ATOM 1965 O O . GLU A 1 248 ? -2.682 16.934 6.141 1.00 94.50 248 GLU A O 1
ATOM 1970 N N . ASP A 1 249 ? -0.679 17.104 5.153 1.00 97.06 249 ASP A N 1
ATOM 1971 C CA . ASP A 1 249 ? -1.212 17.269 3.796 1.00 97.06 249 ASP A CA 1
ATOM 1972 C C . ASP A 1 249 ? -2.016 16.039 3.324 1.00 97.06 249 ASP A C 1
ATOM 1974 O O . ASP A 1 249 ? -3.014 16.170 2.605 1.00 97.06 249 ASP A O 1
ATOM 1978 N N . LEU A 1 250 ? -1.607 14.825 3.725 1.00 97.62 250 LEU A N 1
ATOM 1979 C CA . LEU A 1 250 ? -2.390 13.611 3.470 1.00 97.62 250 LEU A CA 1
ATOM 1980 C C . LEU A 1 250 ? -3.722 13.661 4.232 1.00 97.62 250 LEU A C 1
ATOM 1982 O O . LEU A 1 250 ? -4.763 13.332 3.660 1.00 97.62 250 LEU A O 1
ATOM 1986 N N . TRP A 1 251 ? -3.705 14.064 5.504 1.00 97.81 251 TRP A N 1
ATOM 1987 C CA . TRP A 1 251 ? -4.917 14.193 6.316 1.00 97.81 251 TRP A CA 1
ATOM 1988 C C . TRP A 1 251 ? -5.866 15.246 5.747 1.00 97.81 251 TRP A C 1
ATOM 1990 O O . TRP A 1 251 ? -7.067 15.000 5.658 1.00 97.81 251 TRP A O 1
ATOM 2000 N N . ASP A 1 252 ? -5.345 16.376 5.278 1.00 97.81 252 ASP A N 1
ATOM 2001 C CA . ASP A 1 252 ? -6.134 17.418 4.626 1.00 97.81 252 ASP A CA 1
ATOM 2002 C C . ASP A 1 252 ? -6.798 16.916 3.348 1.00 97.81 252 ASP A C 1
ATOM 2004 O O . ASP A 1 252 ? -7.989 17.154 3.122 1.00 97.81 252 ASP A O 1
ATOM 2008 N N . TRP A 1 253 ? -6.072 16.146 2.538 1.00 98.00 253 TRP A N 1
ATOM 2009 C CA . TRP A 1 253 ? -6.649 15.478 1.377 1.00 98.00 253 TRP A CA 1
ATOM 2010 C C . TRP A 1 253 ? -7.756 14.487 1.772 1.00 98.00 253 TRP A C 1
ATOM 2012 O O . TRP A 1 253 ? -8.839 14.509 1.180 1.00 98.00 253 TRP A O 1
ATOM 2022 N N . MET A 1 254 ? -7.549 13.673 2.811 1.00 98.44 254 MET A N 1
ATOM 2023 C CA . MET A 1 254 ? -8.577 12.764 3.341 1.00 98.44 254 MET A CA 1
ATOM 2024 C C . MET A 1 254 ? -9.805 13.529 3.862 1.00 98.44 254 MET A C 1
ATOM 2026 O O . MET A 1 254 ? -10.942 13.127 3.619 1.00 98.44 254 MET A O 1
ATOM 2030 N N . ASN A 1 255 ? -9.610 14.671 4.523 1.00 98.00 255 ASN A N 1
ATOM 2031 C CA . ASN A 1 255 ? -10.690 15.527 5.018 1.00 98.00 255 ASN A CA 1
ATOM 2032 C C . ASN A 1 255 ? -11.506 16.151 3.870 1.00 98.00 255 ASN A C 1
ATOM 2034 O O . ASN A 1 255 ? -12.739 16.234 3.940 1.00 98.00 255 ASN A O 1
ATOM 2038 N N . GLN A 1 256 ? -10.843 16.539 2.778 1.00 97.25 256 GLN A N 1
ATOM 2039 C CA . GLN A 1 256 ? -11.510 17.009 1.561 1.00 97.25 256 GLN A CA 1
ATOM 2040 C C . GLN A 1 256 ? -12.322 15.891 0.891 1.00 97.25 256 GLN A C 1
ATOM 2042 O O . GLN A 1 256 ? -13.453 16.124 0.459 1.00 97.25 256 GLN A O 1
ATOM 2047 N N . LEU A 1 257 ? -11.791 14.667 0.843 1.00 97.31 257 LEU A N 1
ATOM 2048 C CA . LEU A 1 257 ? -12.523 13.492 0.362 1.00 97.31 257 LEU A CA 1
ATOM 2049 C C . LEU A 1 257 ? -13.756 13.194 1.226 1.00 97.31 257 LEU A C 1
ATOM 2051 O O . LEU A 1 257 ? -14.852 12.999 0.691 1.00 97.31 257 LEU A O 1
ATOM 2055 N N . ARG A 1 258 ? -13.618 13.270 2.553 1.00 97.00 258 ARG A N 1
ATOM 2056 C CA . ARG A 1 258 ? -14.720 13.087 3.510 1.00 97.00 258 ARG A CA 1
ATOM 2057 C C . ARG A 1 258 ? -15.845 14.094 3.307 1.00 97.00 258 ARG A C 1
ATOM 2059 O O . ARG A 1 258 ? -17.017 13.726 3.353 1.00 97.00 258 ARG A O 1
ATOM 2066 N N . SER A 1 259 ? -15.502 15.337 2.973 1.00 93.94 259 SER A N 1
ATOM 2067 C CA . SER A 1 259 ? -16.476 16.381 2.611 1.00 93.94 259 SER A CA 1
ATOM 2068 C C . SER A 1 259 ? -17.290 16.040 1.349 1.00 93.94 259 SER A C 1
ATOM 2070 O O . SER A 1 259 ? -18.386 16.566 1.167 1.00 93.94 259 SER A O 1
ATOM 2072 N N . ASN A 1 260 ? -16.794 15.123 0.511 1.00 90.75 260 ASN A N 1
ATOM 2073 C CA . ASN A 1 260 ? -17.464 14.592 -0.680 1.00 90.75 260 ASN A CA 1
ATOM 2074 C C . ASN A 1 260 ? -18.055 13.182 -0.469 1.00 90.75 260 ASN A C 1
ATOM 2076 O O . ASN A 1 260 ? -18.422 12.508 -1.432 1.00 90.75 260 ASN A O 1
ATOM 2080 N N . GLY A 1 261 ? -18.168 12.732 0.785 1.00 95.06 261 GLY A N 1
ATOM 2081 C CA . GLY A 1 261 ? -18.777 11.451 1.144 1.00 95.06 261 GLY A CA 1
ATOM 2082 C C . GLY A 1 261 ? -17.844 10.241 1.069 1.00 95.06 261 GLY A C 1
ATOM 2083 O O . GLY A 1 261 ? -18.331 9.121 1.193 1.00 95.06 261 GLY A O 1
ATOM 2084 N N . VAL A 1 262 ? -16.536 10.442 0.889 1.00 97.56 262 VAL A N 1
ATOM 2085 C CA . VAL A 1 262 ? -15.535 9.364 0.894 1.00 97.56 262 VAL A CA 1
ATOM 2086 C C . VAL A 1 262 ? -14.904 9.267 2.280 1.00 97.56 262 VAL A C 1
ATOM 2088 O O . VAL A 1 262 ? -14.114 10.118 2.674 1.00 97.56 262 VAL A O 1
ATOM 2091 N N . GLU A 1 263 ? -15.261 8.231 3.034 1.00 97.88 263 GLU A N 1
ATOM 2092 C CA . GLU A 1 263 ? -14.724 8.000 4.378 1.00 97.88 263 GLU A CA 1
ATOM 2093 C C . GLU A 1 263 ? -13.463 7.127 4.333 1.00 97.88 263 GLU A C 1
ATOM 2095 O O . GLU A 1 263 ? -13.405 6.140 3.593 1.00 97.88 263 GLU A O 1
ATOM 2100 N N . SER A 1 264 ? -12.466 7.461 5.151 1.00 97.94 264 SER A N 1
ATOM 2101 C CA . SER A 1 264 ? -11.180 6.758 5.182 1.00 97.94 264 SER A CA 1
ATOM 2102 C C . SER A 1 264 ? -10.464 6.913 6.516 1.00 97.94 264 SER A C 1
ATOM 2104 O O . SER A 1 264 ? -10.696 7.882 7.239 1.00 97.94 264 SER A O 1
ATOM 2106 N N . LEU A 1 265 ? -9.528 6.006 6.783 1.00 98.06 265 LEU A N 1
ATOM 2107 C CA . LEU A 1 265 ? -8.524 6.141 7.837 1.00 98.06 265 LEU A CA 1
ATOM 2108 C C . LEU A 1 265 ? -7.134 5.802 7.294 1.00 98.06 265 LEU A C 1
ATOM 2110 O O . LEU A 1 265 ? -7.010 5.140 6.266 1.00 98.06 265 LEU A O 1
ATOM 2114 N N . ALA A 1 266 ? -6.100 6.233 8.000 1.00 98.38 266 ALA A N 1
ATOM 2115 C CA . ALA A 1 266 ? -4.712 5.886 7.765 1.00 98.38 266 ALA A CA 1
ATOM 2116 C C . ALA A 1 266 ? -4.172 5.119 8.980 1.00 98.38 266 ALA A C 1
ATOM 2118 O O . ALA A 1 266 ? -4.435 5.480 10.125 1.00 98.38 266 ALA A O 1
ATOM 2119 N N . ILE A 1 267 ? -3.420 4.048 8.739 1.00 97.75 267 ILE A N 1
ATOM 2120 C CA . ILE A 1 267 ? -2.793 3.234 9.784 1.00 97.75 267 ILE A CA 1
ATOM 2121 C C . ILE A 1 267 ? -1.280 3.374 9.632 1.00 97.75 267 ILE A C 1
ATOM 2123 O O . ILE A 1 267 ? -0.716 2.762 8.720 1.00 97.75 267 ILE A O 1
ATOM 2127 N N . PRO A 1 268 ? -0.602 4.171 10.476 1.00 95.25 268 PRO A N 1
ATOM 2128 C CA . PRO A 1 268 ? 0.850 4.198 10.514 1.00 95.25 268 PRO A CA 1
ATOM 2129 C C . PRO A 1 268 ? 1.408 2.822 10.872 1.00 95.25 268 PRO A C 1
ATOM 2131 O O . PRO A 1 268 ? 0.867 2.132 11.739 1.00 95.25 268 PRO A O 1
ATOM 2134 N N . HIS A 1 269 ? 2.509 2.445 10.233 1.00 93.94 269 HIS A N 1
ATOM 2135 C CA . HIS A 1 269 ? 3.201 1.186 10.494 1.00 93.94 269 HIS A CA 1
ATOM 2136 C C . HIS A 1 269 ? 4.718 1.366 10.475 1.00 93.94 269 HIS A C 1
ATOM 2138 O O . HIS A 1 269 ? 5.231 2.389 10.021 1.00 93.94 269 HIS A O 1
ATOM 2144 N N . ASN A 1 270 ? 5.446 0.360 10.976 1.00 88.69 270 ASN A N 1
ATOM 2145 C CA . ASN A 1 270 ? 6.911 0.379 11.093 1.00 88.69 270 ASN A CA 1
ATOM 2146 C C . ASN A 1 270 ? 7.435 1.651 11.787 1.00 88.69 270 ASN A C 1
ATOM 2148 O O . ASN A 1 270 ? 8.451 2.232 11.394 1.00 88.69 270 ASN A O 1
ATOM 2152 N N . THR A 1 271 ? 6.729 2.117 12.818 1.00 87.62 271 THR A N 1
ATOM 2153 C CA . THR A 1 271 ? 6.986 3.419 13.452 1.00 87.62 271 THR A CA 1
ATOM 2154 C C . THR A 1 271 ? 8.348 3.487 14.143 1.00 87.62 271 THR A C 1
ATOM 2156 O O . THR A 1 271 ? 8.895 4.568 14.328 1.00 87.62 271 THR A O 1
ATOM 2159 N N . ASN A 1 272 ? 8.949 2.347 14.488 1.00 83.25 272 ASN A N 1
ATOM 2160 C CA . ASN A 1 272 ? 10.317 2.289 15.007 1.00 83.25 272 ASN A CA 1
ATOM 2161 C C . ASN A 1 272 ? 11.382 2.668 13.964 1.00 83.25 272 ASN A C 1
ATOM 2163 O O . ASN A 1 272 ? 12.395 3.271 14.323 1.00 83.25 272 ASN A O 1
ATOM 2167 N N . ILE A 1 273 ? 11.158 2.375 12.677 1.00 83.19 273 ILE A N 1
ATOM 2168 C CA . ILE A 1 273 ? 12.078 2.748 11.589 1.00 83.19 273 ILE A CA 1
ATOM 2169 C C . ILE A 1 273 ? 12.148 4.270 11.444 1.00 83.19 273 ILE A C 1
ATOM 2171 O O . ILE A 1 273 ? 13.163 4.797 10.996 1.00 83.19 273 ILE A O 1
ATOM 2175 N N . SER A 1 274 ? 11.120 4.999 11.882 1.00 82.88 274 SER A N 1
ATOM 2176 C CA . SER A 1 274 ? 11.078 6.459 11.821 1.00 82.88 274 SER A CA 1
ATOM 2177 C C . SER A 1 274 ? 12.056 7.155 12.778 1.00 82.88 274 SER A C 1
ATOM 2179 O O . SER A 1 274 ? 12.100 8.384 12.786 1.00 82.88 274 SER A O 1
ATOM 2181 N N . GLY A 1 275 ? 12.748 6.422 13.660 1.00 80.38 275 GLY A N 1
ATOM 2182 C CA . GLY A 1 275 ? 13.655 7.014 14.649 1.00 80.38 275 GLY A CA 1
ATOM 2183 C C . GLY A 1 275 ? 12.961 7.931 15.666 1.00 80.38 275 GLY A C 1
ATOM 2184 O O . GLY A 1 275 ? 13.595 8.829 16.210 1.00 80.38 275 GLY A O 1
ATOM 2185 N N . GLY A 1 276 ? 11.657 7.736 15.904 1.00 84.25 276 GLY A N 1
ATOM 2186 C CA . GLY A 1 276 ? 10.841 8.554 16.811 1.00 84.25 276 GLY A CA 1
ATOM 2187 C C . GLY A 1 276 ? 9.952 9.594 16.120 1.00 84.25 276 GLY A C 1
ATOM 2188 O O . GLY A 1 276 ? 9.006 10.068 16.740 1.00 84.25 276 GLY A O 1
ATOM 2189 N N . ALA A 1 277 ? 10.174 9.893 14.833 1.00 85.56 277 ALA A N 1
ATOM 2190 C CA . ALA A 1 277 ? 9.358 10.858 14.082 1.00 85.56 277 ALA A CA 1
ATOM 2191 C C . ALA A 1 277 ? 7.839 10.562 14.092 1.00 85.56 277 ALA A C 1
ATOM 2193 O O . ALA A 1 277 ? 7.041 11.489 14.179 1.00 85.56 277 ALA A O 1
ATOM 2194 N N . ALA A 1 278 ? 7.418 9.291 14.076 1.00 87.88 278 ALA A N 1
ATOM 2195 C CA . ALA A 1 278 ? 6.004 8.897 14.092 1.00 87.88 278 ALA A CA 1
ATOM 2196 C C . ALA A 1 278 ? 5.261 9.284 15.390 1.00 87.88 278 ALA A C 1
ATOM 2198 O O . ALA A 1 278 ? 4.034 9.405 15.400 1.00 87.88 278 ALA A O 1
ATOM 2199 N N . PHE A 1 279 ? 5.997 9.492 16.484 1.00 88.94 279 PHE A N 1
ATOM 2200 C CA . PHE A 1 279 ? 5.472 9.899 17.792 1.00 88.94 279 PHE A CA 1
ATOM 2201 C C . PHE A 1 279 ? 6.238 11.104 18.353 1.00 88.94 279 PHE A C 1
ATOM 2203 O O . PHE A 1 279 ? 6.464 11.209 19.558 1.00 88.94 279 PHE A O 1
ATOM 2210 N N . SER A 1 280 ? 6.658 12.002 17.460 1.00 87.62 280 SER A N 1
ATOM 2211 C CA . SER A 1 280 ? 7.291 13.269 17.817 1.00 87.62 280 SER A CA 1
ATOM 2212 C C . SER A 1 280 ? 6.379 14.110 18.722 1.00 87.62 280 SER A C 1
ATOM 2214 O O . SER A 1 280 ? 5.156 14.058 18.609 1.00 87.62 280 SER A O 1
ATOM 2216 N N . LEU A 1 281 ? 6.982 14.902 19.616 1.00 88.62 281 LEU A N 1
ATOM 2217 C CA . LEU A 1 281 ? 6.275 15.938 20.387 1.00 88.62 281 LEU A CA 1
ATOM 2218 C C . LEU A 1 281 ? 6.056 17.229 19.579 1.00 88.62 281 LEU A C 1
ATOM 2220 O O . LEU A 1 281 ? 5.360 18.134 20.036 1.00 88.62 281 LEU A O 1
ATOM 2224 N N . ASN A 1 282 ? 6.667 17.295 18.399 1.00 91.62 282 ASN A N 1
ATOM 2225 C CA . ASN A 1 282 ? 6.564 18.382 17.441 1.00 91.62 282 ASN A CA 1
ATOM 2226 C C . ASN A 1 282 ? 5.842 17.903 16.176 1.00 91.62 282 ASN A C 1
ATOM 2228 O O . ASN A 1 282 ? 5.913 16.714 15.848 1.00 91.62 282 ASN A O 1
ATOM 2232 N N . ASP A 1 283 ? 5.220 18.838 15.464 1.00 89.69 283 ASP A N 1
ATOM 2233 C CA . ASP A 1 283 ? 4.659 18.635 14.127 1.00 89.69 283 ASP A CA 1
ATOM 2234 C C . ASP A 1 283 ? 5.743 18.278 13.085 1.00 89.69 283 ASP A C 1
ATOM 2236 O O . ASP A 1 283 ? 6.946 18.229 13.390 1.00 89.69 283 ASP A O 1
ATOM 2240 N N . TYR A 1 284 ? 5.327 18.014 11.842 1.00 87.88 284 TYR A N 1
ATOM 2241 C CA . TYR A 1 284 ? 6.245 17.617 10.768 1.00 87.88 284 TYR A CA 1
ATOM 2242 C C . TYR A 1 284 ? 7.317 18.680 10.454 1.00 87.88 284 TYR A C 1
ATOM 2244 O O . TYR A 1 284 ? 8.447 18.350 10.078 1.00 87.88 284 TYR A O 1
ATOM 2252 N N . HIS A 1 285 ? 7.001 19.958 10.660 1.00 88.56 285 HIS A N 1
ATOM 2253 C CA . HIS A 1 285 ? 7.891 21.095 10.433 1.00 88.56 285 HIS A CA 1
ATOM 2254 C C . HIS A 1 285 ? 8.729 21.486 11.665 1.00 88.56 285 HIS A C 1
ATOM 2256 O O . HIS A 1 285 ? 9.556 22.401 11.586 1.00 88.56 285 HIS A O 1
ATOM 2262 N N . GLY A 1 286 ? 8.583 20.772 12.785 1.00 89.50 286 GLY A N 1
ATOM 2263 C CA . GLY A 1 286 ? 9.314 20.999 14.030 1.00 89.50 286 GLY A CA 1
ATOM 2264 C C . GLY A 1 286 ? 8.674 22.025 14.973 1.00 89.50 286 GLY A C 1
ATOM 2265 O O . GLY A 1 286 ? 9.296 22.377 15.979 1.00 89.50 286 GLY A O 1
ATOM 2266 N N . GLY A 1 287 ? 7.468 22.505 14.666 1.00 92.19 287 GLY A N 1
ATOM 2267 C CA . GLY A 1 287 ? 6.646 23.332 15.544 1.00 92.19 287 GLY A CA 1
ATOM 2268 C C . GLY A 1 287 ? 5.955 22.517 16.647 1.00 92.19 287 GLY A C 1
ATOM 2269 O O . GLY A 1 287 ? 6.004 21.287 16.648 1.00 92.19 287 GLY A O 1
ATOM 2270 N N . PRO A 1 288 ? 5.371 23.175 17.662 1.00 94.62 288 PRO A N 1
ATOM 2271 C CA . PRO A 1 288 ? 4.670 22.478 18.736 1.00 94.62 288 PRO A CA 1
ATOM 2272 C C . PRO A 1 288 ? 3.350 21.874 18.240 1.00 94.62 288 PRO A C 1
ATOM 2274 O O . PRO A 1 288 ? 2.589 22.550 17.556 1.00 94.62 288 PRO A O 1
ATOM 2277 N N . ILE A 1 289 ? 3.032 20.652 18.680 1.00 93.81 289 ILE A N 1
ATOM 2278 C CA . ILE A 1 289 ? 1.697 20.072 18.476 1.00 93.81 289 ILE A CA 1
ATOM 2279 C C . ILE A 1 289 ? 0.641 20.942 19.169 1.00 93.81 289 ILE A C 1
ATOM 2281 O O . ILE A 1 289 ? 0.749 21.228 20.368 1.00 93.81 289 ILE A O 1
ATOM 2285 N N . ASP A 1 290 ? -0.400 21.309 18.429 1.00 93.44 290 ASP A N 1
ATOM 2286 C CA . ASP A 1 290 ? -1.558 22.036 18.933 1.00 93.44 290 ASP A CA 1
ATOM 2287 C C . ASP A 1 290 ? -2.838 21.177 18.942 1.00 93.44 290 ASP A C 1
ATOM 2289 O O . ASP A 1 290 ? -2.827 19.963 18.709 1.00 93.44 290 ASP A O 1
ATOM 2293 N N . GLU A 1 291 ? -3.957 21.801 19.314 1.00 94.94 291 GLU A N 1
ATOM 2294 C CA . GLU A 1 291 ? -5.254 21.128 19.386 1.00 94.94 291 GLU A CA 1
ATOM 2295 C C . GLU A 1 291 ? -5.761 20.696 18.002 1.00 94.94 291 GLU A C 1
ATOM 2297 O O . GLU A 1 291 ? -6.361 19.625 17.891 1.00 94.94 291 GLU A O 1
ATOM 2302 N N . GLU A 1 292 ? -5.490 21.481 16.958 1.00 94.00 292 GLU A N 1
ATOM 2303 C CA . GLU A 1 292 ? -5.905 21.182 15.587 1.00 94.00 292 GLU A CA 1
ATOM 2304 C C . GLU A 1 292 ? -5.184 19.936 15.069 1.00 94.00 292 GLU A C 1
ATOM 2306 O O . GLU A 1 292 ? -5.844 18.985 14.643 1.00 94.00 292 GLU A O 1
ATOM 2311 N N . TYR A 1 293 ? -3.860 19.870 15.230 1.00 94.62 293 TYR A N 1
ATOM 2312 C CA . TYR A 1 293 ? -3.068 18.681 14.919 1.00 94.62 293 TYR A CA 1
ATOM 2313 C C . TYR A 1 293 ? -3.609 17.445 15.644 1.00 94.62 293 TYR A C 1
ATOM 2315 O O . TYR A 1 293 ? -3.843 16.398 15.034 1.00 94.62 293 TYR A O 1
ATOM 2323 N N . ALA A 1 294 ? -3.825 17.546 16.961 1.00 94.62 294 ALA A N 1
ATOM 2324 C CA . ALA A 1 294 ? -4.249 16.409 17.774 1.00 94.62 294 ALA A CA 1
ATOM 2325 C C . ALA A 1 294 ? -5.626 15.879 17.346 1.00 94.62 294 ALA A C 1
ATOM 2327 O O . ALA A 1 294 ? -5.825 14.663 17.275 1.00 94.62 294 ALA A O 1
ATOM 2328 N N . GLN A 1 295 ? -6.566 16.774 17.032 1.00 95.44 295 GLN A N 1
ATOM 2329 C CA . GLN A 1 295 ? -7.889 16.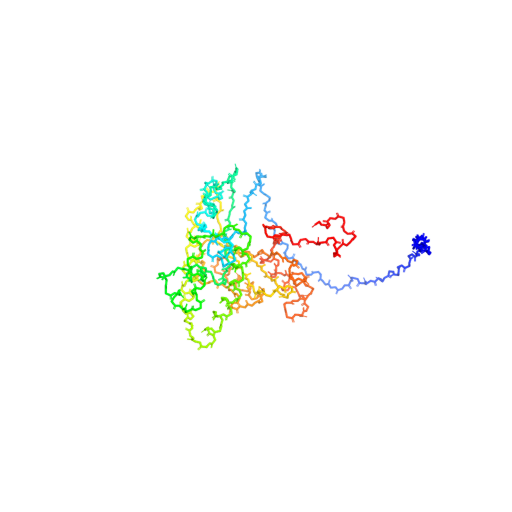407 16.527 1.00 95.44 295 GLN A CA 1
ATOM 2330 C C . GLN A 1 295 ? -7.812 15.812 15.115 1.00 95.44 295 GLN A C 1
ATOM 2332 O O . GLN A 1 295 ? -8.446 14.787 14.856 1.00 95.44 295 GLN A O 1
ATOM 2337 N N . ASN A 1 296 ? -7.010 16.404 14.225 1.00 95.38 296 ASN A N 1
ATOM 2338 C CA . ASN A 1 296 ? -6.858 15.939 12.847 1.00 95.38 296 ASN A CA 1
ATOM 2339 C C . ASN A 1 296 ? -6.217 14.543 12.793 1.00 95.38 296 ASN A C 1
ATOM 2341 O O . ASN A 1 296 ? -6.706 13.648 12.096 1.00 95.38 296 ASN A O 1
ATOM 2345 N N . ARG A 1 297 ? -5.190 14.309 13.619 1.00 95.69 297 ARG A N 1
ATOM 2346 C CA . ARG A 1 297 ? -4.577 12.989 13.789 1.00 95.69 297 ARG A CA 1
ATOM 2347 C C . ARG A 1 297 ? -5.539 11.987 14.415 1.00 95.69 297 ARG A C 1
ATOM 2349 O O . ARG A 1 297 ? -5.617 10.862 13.944 1.00 95.69 297 ARG A O 1
ATOM 2356 N N . ALA A 1 298 ? -6.295 12.362 15.448 1.00 95.31 298 ALA A N 1
ATOM 2357 C CA . ALA A 1 298 ? -7.267 11.455 16.064 1.00 95.31 298 ALA A CA 1
ATOM 2358 C C . ALA A 1 298 ? -8.382 11.034 15.090 1.00 95.31 298 ALA A C 1
ATOM 2360 O O . ALA A 1 298 ? -8.886 9.914 15.180 1.00 95.31 298 ALA A O 1
ATOM 2361 N N . LEU A 1 299 ? -8.756 11.920 14.161 1.00 96.31 299 LEU A N 1
ATOM 2362 C CA . LEU A 1 299 ? -9.724 11.636 13.105 1.00 96.31 299 LEU A CA 1
ATOM 2363 C C . LEU A 1 299 ? -9.154 10.693 12.037 1.00 96.31 299 LEU A C 1
ATOM 2365 O O . LEU A 1 299 ? -9.831 9.746 11.641 1.00 96.31 299 LEU A O 1
ATOM 2369 N N . ASN A 1 300 ? -7.934 10.954 11.562 1.00 98.12 300 ASN A N 1
ATOM 2370 C CA . ASN A 1 300 ? -7.370 10.247 10.411 1.00 98.12 300 ASN A CA 1
ATOM 2371 C C . ASN A 1 300 ? -6.518 9.024 10.785 1.00 98.12 300 ASN A C 1
ATOM 2373 O O . ASN A 1 300 ? -6.465 8.084 10.002 1.00 98.12 300 ASN A O 1
ATOM 2377 N N . GLU A 1 301 ? -5.915 8.977 11.974 1.00 97.06 301 GLU A N 1
ATOM 2378 C CA . GLU A 1 301 ? -5.031 7.899 12.451 1.00 97.06 301 GLU A CA 1
ATOM 2379 C C . GLU A 1 301 ? -5.447 7.332 13.818 1.00 97.06 301 GLU A C 1
ATOM 2381 O O . GLU A 1 301 ? -4.690 7.385 14.793 1.00 97.06 301 GLU A O 1
ATOM 2386 N N . PRO A 1 302 ? -6.648 6.745 13.933 1.00 96.00 302 PRO A N 1
ATOM 2387 C CA . PRO A 1 302 ? -7.110 6.175 15.196 1.00 96.00 302 PRO A CA 1
ATOM 2388 C C . PRO A 1 302 ? -6.400 4.863 15.578 1.00 96.00 302 PRO A C 1
ATOM 2390 O O . PRO A 1 302 ? -6.600 4.360 16.685 1.00 96.00 302 PRO A O 1
ATOM 2393 N N . LEU A 1 303 ? -5.619 4.274 14.667 1.00 95.88 303 LEU A N 1
ATOM 2394 C CA . LEU A 1 303 ? -4.961 2.976 14.815 1.00 95.88 303 LEU A CA 1
ATOM 2395 C C . LEU A 1 303 ? -3.479 3.090 14.467 1.00 95.88 303 LEU A C 1
ATOM 2397 O O . LEU A 1 303 ? -3.105 3.898 13.626 1.00 95.88 303 LEU A O 1
ATOM 2401 N N . VAL A 1 304 ? -2.660 2.220 15.056 1.00 94.81 304 VAL A N 1
ATOM 2402 C CA . VAL A 1 304 ? -1.259 2.008 14.674 1.00 94.81 304 VAL A CA 1
ATOM 2403 C C . VAL A 1 304 ? -1.000 0.513 14.532 1.00 94.81 304 VAL A C 1
ATOM 2405 O O . VAL A 1 304 ? -1.468 -0.288 15.344 1.00 94.81 304 VAL A O 1
ATOM 2408 N N . GLU A 1 305 ? -0.252 0.133 13.502 1.00 94.38 305 GLU A N 1
ATOM 2409 C CA . GLU A 1 305 ? 0.205 -1.237 13.330 1.00 94.38 305 GLU A CA 1
ATOM 2410 C C . GLU A 1 305 ? 1.475 -1.495 14.147 1.00 94.38 305 GLU A C 1
ATOM 2412 O O . GLU A 1 305 ? 2.534 -0.888 13.945 1.00 94.38 305 GLU A O 1
ATOM 2417 N N . ILE A 1 306 ? 1.362 -2.451 15.066 1.00 89.94 306 ILE A N 1
ATOM 2418 C CA . ILE A 1 306 ? 2.454 -2.842 15.956 1.00 89.94 306 ILE A CA 1
ATOM 2419 C C . ILE A 1 306 ? 3.305 -3.965 15.358 1.00 89.94 306 ILE A C 1
ATOM 2421 O O . ILE A 1 306 ? 4.505 -4.025 15.600 1.00 89.94 306 ILE A O 1
ATOM 2425 N N . THR A 1 307 ? 2.731 -4.866 14.562 1.00 87.69 307 THR A N 1
ATOM 2426 C CA . THR A 1 307 ? 3.455 -6.018 14.010 1.00 87.69 307 THR A CA 1
ATOM 2427 C C . THR A 1 307 ? 2.970 -6.347 12.610 1.00 87.69 307 THR A C 1
ATOM 2429 O O . THR A 1 307 ? 1.768 -6.370 12.367 1.00 87.69 307 THR A O 1
ATOM 2432 N N . GLN A 1 308 ? 3.918 -6.666 11.729 1.00 86.44 308 GLN A N 1
ATOM 2433 C CA . GLN A 1 308 ? 3.681 -7.117 10.361 1.00 86.44 308 GLN A CA 1
ATOM 2434 C C . GLN A 1 308 ? 4.750 -8.120 9.904 1.00 86.44 308 GLN A C 1
ATOM 2436 O O . GLN A 1 308 ? 5.697 -8.434 10.626 1.00 86.44 308 GLN A O 1
ATOM 2441 N N . VAL A 1 309 ? 4.599 -8.663 8.695 1.00 79.50 309 VAL A N 1
ATOM 2442 C CA . VAL A 1 309 ? 5.422 -9.778 8.189 1.00 79.50 309 VAL A CA 1
ATOM 2443 C C . VAL A 1 309 ? 6.926 -9.465 8.088 1.00 79.50 309 VAL A C 1
ATOM 2445 O O . VAL A 1 309 ? 7.758 -10.358 8.242 1.00 79.50 309 VAL A O 1
ATOM 2448 N N . LYS A 1 310 ? 7.291 -8.203 7.852 1.00 78.06 310 LYS A N 1
ATOM 2449 C CA . LYS A 1 310 ? 8.666 -7.696 7.731 1.00 78.06 310 LYS A CA 1
ATOM 2450 C C . LYS A 1 310 ? 9.241 -7.210 9.074 1.00 78.06 310 LYS A C 1
ATOM 2452 O O . LYS A 1 310 ? 10.426 -6.887 9.109 1.00 78.06 310 LYS A O 1
ATOM 2457 N N . GLY A 1 311 ? 8.460 -7.147 10.160 1.00 80.12 311 GLY A N 1
ATOM 2458 C CA . GLY A 1 311 ? 8.972 -6.737 11.474 1.00 80.12 311 GLY A CA 1
ATOM 2459 C C . GLY A 1 311 ? 7.926 -6.243 12.475 1.00 80.12 311 GLY A C 1
ATOM 2460 O O . GLY A 1 311 ? 6.732 -6.185 12.196 1.00 80.12 311 GLY A O 1
ATOM 2461 N N . THR A 1 312 ? 8.404 -5.877 13.664 1.00 84.25 312 THR A N 1
ATOM 2462 C CA . THR A 1 312 ? 7.606 -5.260 14.733 1.00 84.25 312 THR A CA 1
ATOM 2463 C C . THR A 1 312 ? 8.026 -3.807 14.939 1.00 84.25 312 THR A C 1
ATOM 2465 O O . THR A 1 312 ? 9.209 -3.489 14.805 1.00 84.25 312 THR A O 1
ATOM 2468 N N . SER A 1 313 ? 7.061 -2.944 15.254 1.00 84.62 313 SER A N 1
ATOM 2469 C CA . SER A 1 313 ? 7.233 -1.527 15.599 1.00 84.62 313 SER A CA 1
ATOM 2470 C C . SER A 1 313 ? 7.609 -1.312 17.073 1.00 84.62 313 SER A C 1
ATOM 2472 O O . SER A 1 313 ? 7.850 -0.175 17.476 1.00 84.62 313 SER A O 1
ATOM 2474 N N . GLU A 1 314 ? 7.652 -2.381 17.872 1.00 80.19 314 GLU A N 1
ATOM 2475 C CA . GLU A 1 314 ? 7.979 -2.337 19.302 1.00 80.19 314 GLU A CA 1
ATOM 2476 C C . GLU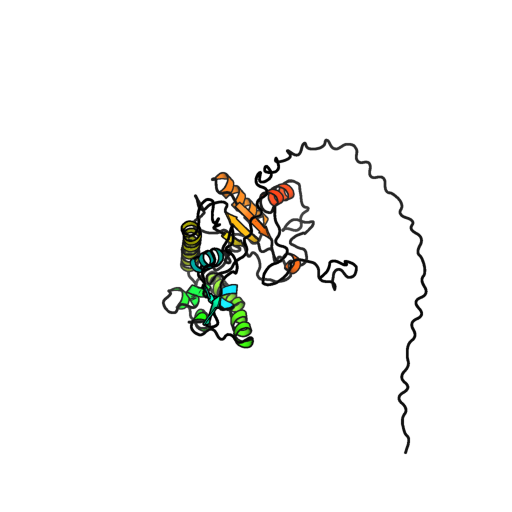 A 1 314 ? 9.461 -2.017 19.572 1.00 80.19 314 GLU A C 1
ATOM 2478 O O . GLU A 1 314 ? 10.324 -2.043 18.684 1.00 80.19 314 GLU A O 1
ATOM 2483 N N . THR A 1 315 ? 9.762 -1.692 20.833 1.00 77.62 315 THR A N 1
ATOM 2484 C CA . THR A 1 315 ? 11.127 -1.387 21.273 1.00 77.62 315 THR A CA 1
ATOM 2485 C C . THR A 1 315 ? 12.003 -2.638 21.352 1.00 77.62 315 THR A C 1
ATOM 2487 O O . THR A 1 315 ? 11.573 -3.705 21.781 1.00 77.62 315 THR A O 1
ATOM 2490 N N . HIS A 1 316 ? 13.279 -2.491 20.995 1.00 77.38 316 HIS A N 1
ATOM 2491 C CA . HIS A 1 316 ? 14.268 -3.558 21.123 1.00 77.38 316 HIS A CA 1
ATOM 2492 C C . HIS A 1 316 ? 14.908 -3.542 22.529 1.00 77.38 316 HIS A C 1
ATOM 2494 O O . HIS A 1 316 ? 15.228 -2.455 23.029 1.00 77.38 316 HIS A O 1
ATOM 2500 N N . PRO A 1 317 ? 15.247 -4.698 23.138 1.00 81.38 317 PRO A N 1
ATOM 2501 C CA . PRO A 1 317 ? 15.897 -4.769 24.458 1.00 81.38 317 PRO A CA 1
ATOM 2502 C C . PRO A 1 317 ? 17.177 -3.931 24.601 1.00 81.38 317 PRO A C 1
ATOM 2504 O O . PRO A 1 317 ? 17.539 -3.478 25.685 1.00 81.38 317 PRO A O 1
ATOM 2507 N N . LEU A 1 318 ? 17.897 -3.712 23.496 1.00 80.69 318 LEU A N 1
ATOM 2508 C CA . LEU A 1 318 ? 19.098 -2.863 23.485 1.00 80.69 318 LEU A CA 1
ATOM 2509 C C . LEU A 1 318 ? 18.791 -1.378 23.734 1.00 80.69 318 LEU A C 1
ATOM 2511 O O . LEU A 1 318 ? 19.656 -0.677 24.263 1.00 80.69 318 LEU A O 1
ATOM 2515 N N . LEU A 1 319 ? 17.596 -0.919 23.352 1.00 78.81 319 LEU A N 1
ATOM 2516 C CA . LEU A 1 319 ? 17.123 0.456 23.522 1.00 78.81 319 LEU A CA 1
ATOM 2517 C C . LEU A 1 319 ? 16.384 0.620 24.855 1.00 78.81 319 LEU A C 1
ATOM 2519 O O . LEU A 1 319 ? 16.637 1.581 25.577 1.00 78.81 319 LEU A O 1
ATOM 2523 N N . SER A 1 320 ? 15.562 -0.363 25.228 1.00 83.19 320 SER A N 1
ATOM 2524 C CA . SER A 1 320 ? 14.790 -0.368 26.475 1.00 83.19 320 SER A CA 1
ATOM 2525 C C . SER A 1 320 ? 15.294 -1.436 27.450 1.00 83.19 320 SER A C 1
ATOM 2527 O O . SER A 1 320 ? 14.589 -2.379 27.782 1.00 83.19 320 SER A O 1
ATOM 2529 N N . LYS A 1 321 ? 16.526 -1.282 27.953 1.00 85.50 321 LYS A N 1
ATOM 2530 C CA . LYS A 1 321 ? 17.201 -2.301 28.794 1.00 85.50 321 LYS A CA 1
ATOM 2531 C C . LYS A 1 321 ? 16.477 -2.675 30.095 1.00 85.50 321 LYS A C 1
ATOM 2533 O O . LYS A 1 321 ? 16.805 -3.699 30.685 1.00 85.50 321 LYS A O 1
ATOM 2538 N N . ASN A 1 322 ? 15.559 -1.827 30.553 1.00 89.31 322 ASN A N 1
ATOM 2539 C CA . ASN A 1 322 ? 14.787 -2.020 31.783 1.00 89.31 322 ASN A CA 1
ATOM 2540 C C . ASN A 1 322 ? 13.318 -2.382 31.512 1.00 89.31 322 ASN A C 1
ATOM 2542 O O . ASN A 1 322 ? 12.543 -2.464 32.460 1.00 89.31 322 ASN A O 1
ATOM 2546 N N . ASP A 1 323 ? 12.927 -2.536 30.248 1.00 84.19 323 ASP A N 1
ATOM 2547 C CA . ASP A 1 323 ? 11.578 -2.936 29.866 1.00 84.19 323 ASP A CA 1
ATOM 2548 C C . ASP A 1 323 ? 11.541 -4.456 29.694 1.00 84.19 323 ASP A C 1
ATOM 2550 O O . ASP A 1 323 ? 12.190 -5.009 28.807 1.00 84.19 323 ASP A O 1
ATOM 2554 N N . GLU A 1 324 ? 10.815 -5.137 30.580 1.00 83.31 324 GLU A N 1
ATOM 2555 C CA . GLU A 1 324 ? 10.666 -6.598 30.559 1.00 83.31 324 GLU A CA 1
ATOM 2556 C C . GLU A 1 324 ? 9.842 -7.103 29.361 1.00 83.31 324 GLU A C 1
ATOM 2558 O O . GLU A 1 324 ? 9.865 -8.300 29.071 1.00 83.31 324 GLU A O 1
ATOM 2563 N N . TRP A 1 325 ? 9.143 -6.197 28.667 1.00 75.12 325 TRP A N 1
ATOM 2564 C CA . TRP A 1 325 ? 8.321 -6.476 27.490 1.00 75.12 325 TRP A CA 1
ATOM 2565 C C . TRP A 1 325 ? 9.017 -6.118 26.175 1.00 75.12 325 TRP A C 1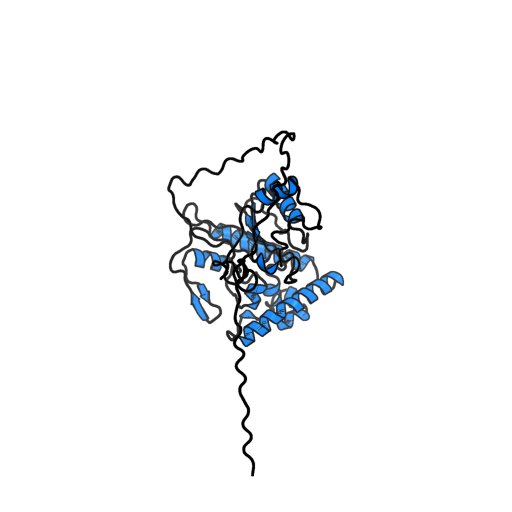
ATOM 2567 O O . TRP A 1 325 ? 8.492 -6.439 25.111 1.00 75.12 325 TRP A O 1
ATOM 2577 N N . ALA A 1 326 ? 10.207 -5.509 26.229 1.00 78.00 326 ALA A N 1
ATOM 2578 C CA . ALA A 1 326 ? 11.047 -5.338 25.052 1.00 78.00 326 ALA A CA 1
ATOM 2579 C C . ALA A 1 326 ? 11.487 -6.723 24.557 1.00 78.00 326 ALA A C 1
ATOM 2581 O O . ALA A 1 326 ? 12.178 -7.447 25.279 1.00 78.00 326 ALA A O 1
ATOM 2582 N N . ALA A 1 327 ? 11.080 -7.098 23.344 1.00 61.91 327 ALA A N 1
ATOM 2583 C CA . ALA A 1 327 ? 11.332 -8.408 22.745 1.00 61.91 327 ALA A CA 1
ATOM 2584 C C . ALA A 1 327 ? 11.786 -8.273 21.291 1.00 61.91 327 ALA A C 1
ATOM 2586 O O . ALA A 1 327 ? 11.210 -7.446 20.552 1.00 61.91 327 ALA A O 1
#

Sequence (327 aa):
MKIKNNLLVVFVLIVASCSDSNKSTNLEVSLHDKPLLEVQIQPRALPNPNKNAYYGDLHVHTENSFDAYTFGTISTPADAYKYAQGYPIQHPSGYLIQLSKPLDFYAVTDHGIFMGLMKEAADTTSKFSQYEFTKPLHNLNESAGTGFFSLIKRQGLFKPFGEEVRAGLEDGSIDLSLILEVGRTVWQQTIKAADDAYVPGTFTTFAAYEYTPSLDLYNNYLHRNVIFKDTNNLPAQLFTRNNSQDPEDLWDWMNQLRSNGVESLAIPHNTNISGGAAFSLNDYHGGPIDEEYAQNRALNEPLVEITQVKGTSETHPLLSKNDEWAA

pLDDT: mean 84.49, std 18.64, range [32.44, 98.69]

Radius of gyration: 25.53 Å; chains: 1; bounding box: 89×54×74 Å

Secondary structure (DSSP, 8-state):
-----------------PPPPP-PPP------SS-------PPPPPP-TT-----EEEEE--TTSHHHHHTT----HHHHHHHHTT--EE-TTSSEE--SS--SEEEE--BSTTTTHHHHHH-TTSSGGGSGGGGGGTTTTTT---SHHHHHHHHTTHHHHHHHHHHHHHHT-S-HHHHHHHHHHHHHHHHHHHHHH-BTTTBEEEEEEEE----SSSSS---EEEEES-STT--SS---TTT-S-HHHHHHHHHHHHHTT--EEEEE--TTTTTTGGG-SB-TTSPBP-HHHHHHHHHH------EETTEE-SPPTTT-TT-TT--